Protein AF-A0A142YP32-F1 (afdb_monomer_lite)

Structure (mmCIF, N/CA/C/O backbone):
data_AF-A0A142YP32-F1
#
_entry.id   AF-A0A142YP32-F1
#
loop_
_atom_site.group_PDB
_atom_site.id
_atom_site.type_symbol
_atom_site.label_atom_id
_atom_site.label_alt_id
_atom_site.label_comp_id
_atom_site.label_asym_id
_atom_site.label_entity_id
_atom_site.label_seq_id
_atom_site.pdbx_PDB_ins_code
_atom_site.Cartn_x
_atom_site.Cartn_y
_atom_site.Cartn_z
_atom_site.occupancy
_atom_site.B_iso_or_equiv
_atom_site.auth_seq_id
_atom_site.auth_comp_id
_atom_site.auth_asym_id
_atom_site.auth_atom_id
_atom_site.pdbx_PDB_model_num
ATOM 1 N N . MET A 1 1 ? -6.726 -5.537 -19.099 1.00 88.38 1 MET A N 1
ATOM 2 C CA . MET A 1 1 ? -5.909 -6.740 -19.394 1.00 88.38 1 MET A CA 1
ATOM 3 C C . MET A 1 1 ? -5.138 -7.221 -18.173 1.00 88.38 1 MET A C 1
ATOM 5 O O . MET A 1 1 ? -5.359 -8.360 -17.796 1.00 88.38 1 MET A O 1
ATOM 9 N N . ALA A 1 2 ? -4.312 -6.384 -17.527 1.00 90.94 2 ALA A N 1
ATOM 10 C CA . ALA A 1 2 ? -3.514 -6.781 -16.354 1.00 90.94 2 ALA A CA 1
ATOM 11 C C . ALA A 1 2 ? -4.322 -7.517 -15.266 1.00 90.94 2 ALA A C 1
ATOM 13 O O . ALA A 1 2 ? -3.936 -8.609 -14.874 1.00 90.94 2 ALA A O 1
ATOM 14 N N . PHE A 1 3 ? -5.489 -6.989 -14.877 1.00 92.25 3 PHE A N 1
ATOM 15 C CA . PHE A 1 3 ? -6.406 -7.654 -13.940 1.00 92.25 3 PHE A CA 1
ATOM 16 C C . PHE A 1 3 ? -6.712 -9.112 -14.329 1.00 92.25 3 PHE A C 1
ATOM 18 O O . PHE A 1 3 ? -6.492 -10.022 -13.542 1.00 92.25 3 PHE A O 1
ATOM 25 N N . ALA A 1 4 ? -7.161 -9.344 -15.567 1.00 94.19 4 ALA A N 1
ATOM 26 C CA . ALA A 1 4 ? -7.530 -10.677 -16.042 1.00 94.19 4 ALA A CA 1
ATOM 27 C C . ALA A 1 4 ? -6.329 -11.634 -16.097 1.00 94.19 4 ALA A C 1
ATOM 29 O O . ALA A 1 4 ? -6.481 -12.811 -15.790 1.00 94.19 4 ALA A O 1
ATOM 30 N N . ILE A 1 5 ? -5.141 -11.128 -16.450 1.00 96.38 5 ILE A N 1
ATOM 31 C CA . ILE A 1 5 ? -3.901 -11.917 -16.424 1.00 96.38 5 ILE A CA 1
ATOM 32 C C . ILE A 1 5 ? -3.590 -12.346 -14.988 1.00 96.38 5 ILE A C 1
ATOM 34 O O . ILE A 1 5 ? -3.361 -13.524 -14.753 1.00 96.38 5 ILE A O 1
ATOM 38 N N . LEU A 1 6 ? -3.634 -11.419 -14.025 1.00 95.88 6 LEU A N 1
ATOM 39 C CA . LEU A 1 6 ? -3.367 -11.724 -12.618 1.00 95.88 6 LEU A CA 1
ATOM 40 C C . LEU A 1 6 ? -4.380 -12.726 -12.054 1.00 95.88 6 LEU A C 1
ATOM 42 O O . LEU A 1 6 ? -3.979 -13.694 -11.416 1.00 95.88 6 LEU A O 1
ATOM 46 N N . LYS A 1 7 ? -5.676 -12.559 -12.342 1.00 94.69 7 LYS A N 1
ATOM 47 C CA . LYS A 1 7 ? -6.696 -13.538 -11.934 1.00 94.69 7 LYS A CA 1
ATOM 48 C C . LYS A 1 7 ? -6.498 -14.901 -12.594 1.00 94.69 7 LYS A C 1
ATOM 50 O O . LYS A 1 7 ? -6.665 -15.908 -11.925 1.00 94.69 7 LYS A O 1
ATOM 55 N N . GLY A 1 8 ? -6.102 -14.942 -13.866 1.00 96.25 8 GLY A N 1
ATOM 56 C CA . GLY A 1 8 ? -5.771 -16.191 -14.560 1.00 96.25 8 GLY A CA 1
ATOM 57 C C . GLY A 1 8 ? -4.513 -16.891 -14.031 1.00 96.25 8 GLY A C 1
ATOM 58 O O . GLY A 1 8 ? -4.325 -18.070 -14.308 1.00 96.25 8 GLY A O 1
ATOM 59 N N . LEU A 1 9 ? -3.668 -16.181 -13.276 1.00 97.00 9 LEU A N 1
ATOM 60 C CA . LEU A 1 9 ? -2.504 -16.714 -12.561 1.00 97.00 9 LEU A CA 1
ATOM 61 C C . LEU A 1 9 ? -2.805 -17.001 -11.078 1.00 97.00 9 LEU A C 1
ATOM 63 O O . LEU A 1 9 ? -1.874 -17.125 -10.286 1.00 97.00 9 LEU A O 1
ATOM 67 N N . ASP A 1 10 ? -4.086 -17.065 -10.697 1.00 95.94 10 ASP A N 1
ATOM 68 C CA . ASP A 1 10 ? -4.553 -17.293 -9.323 1.00 95.94 10 ASP A CA 1
ATOM 69 C C . ASP A 1 10 ? -4.028 -16.269 -8.302 1.00 95.94 10 ASP A C 1
ATOM 71 O O . ASP A 1 10 ? -3.818 -16.578 -7.127 1.00 95.94 10 ASP A O 1
ATOM 75 N N . ALA A 1 11 ? -3.848 -15.012 -8.724 1.00 94.12 11 ALA A N 1
ATOM 76 C CA . ALA A 1 11 ? -3.499 -13.949 -7.791 1.00 94.12 11 ALA A CA 1
ATOM 77 C C . ALA A 1 11 ? -4.584 -13.816 -6.694 1.00 94.12 11 ALA A C 1
ATOM 79 O O . ALA A 1 11 ? -5.784 -13.699 -7.018 1.00 94.12 11 ALA A O 1
ATOM 80 N N . PRO A 1 12 ? -4.180 -13.832 -5.406 1.00 94.31 12 PRO A N 1
ATOM 81 C CA . PRO A 1 12 ? -5.109 -13.780 -4.288 1.00 94.31 12 PRO A CA 1
ATOM 82 C C . PRO A 1 12 ? -5.818 -12.426 -4.229 1.00 94.31 12 PRO A C 1
ATOM 84 O O . PRO A 1 12 ? -5.304 -11.410 -4.693 1.00 94.31 12 PRO A O 1
ATOM 87 N N . ALA A 1 13 ? -7.015 -12.422 -3.643 1.00 95.06 13 ALA A N 1
ATOM 88 C CA . ALA A 1 13 ? -7.765 -11.189 -3.423 1.00 95.06 13 ALA A CA 1
ATOM 89 C C . ALA A 1 13 ? -7.241 -10.375 -2.236 1.00 95.06 13 ALA A C 1
ATOM 91 O O . ALA A 1 13 ? -7.301 -9.145 -2.250 1.00 95.06 13 ALA A O 1
ATOM 92 N N . ASP A 1 14 ? -6.745 -11.076 -1.219 1.00 95.44 14 ASP A N 1
ATOM 93 C CA . ASP A 1 14 ? -6.250 -10.497 0.021 1.00 95.44 14 ASP A CA 1
ATOM 94 C C . ASP A 1 14 ? -4.777 -10.107 -0.108 1.00 95.44 14 ASP A C 1
ATOM 96 O O . ASP A 1 14 ? -3.926 -10.926 -0.452 1.00 95.44 14 ASP A O 1
ATOM 100 N N . VAL A 1 15 ? -4.496 -8.838 0.192 1.00 95.56 15 VAL A N 1
ATOM 101 C CA . VAL A 1 15 ? -3.140 -8.299 0.350 1.00 95.56 15 VAL A CA 1
ATOM 102 C C . VAL A 1 15 ? -2.651 -8.643 1.752 1.00 95.56 15 VAL A C 1
ATOM 104 O O . VAL A 1 15 ? -1.635 -9.313 1.923 1.00 95.56 15 VAL A O 1
ATOM 107 N N . SER A 1 16 ? -3.418 -8.221 2.758 1.00 96.69 16 SER A N 1
ATOM 108 C CA . SER A 1 16 ? -3.234 -8.614 4.151 1.00 96.69 16 SER A CA 1
ATOM 109 C C . SER A 1 16 ? -4.480 -8.289 4.978 1.00 96.69 16 SER A C 1
ATOM 111 O O . SER A 1 16 ? -5.281 -7.413 4.633 1.00 96.69 16 SER A O 1
ATOM 113 N N . SER A 1 17 ? -4.647 -8.977 6.103 1.00 97.56 17 SER A N 1
ATOM 114 C CA . SER A 1 17 ? -5.771 -8.790 7.019 1.00 97.56 17 SER A CA 1
ATOM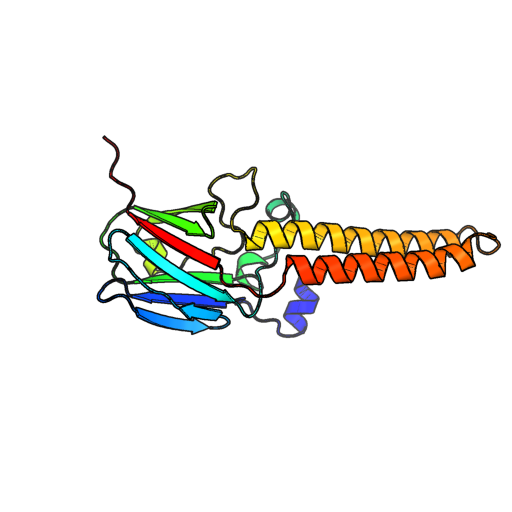 115 C C . SER A 1 17 ? -5.326 -8.870 8.473 1.00 97.56 17 SER A C 1
ATOM 117 O O . SER A 1 17 ? -4.682 -9.843 8.866 1.00 97.56 17 SER A O 1
ATOM 119 N N . ALA A 1 18 ? -5.744 -7.895 9.279 1.00 97.69 18 ALA A N 1
ATOM 120 C CA . ALA A 1 18 ? -5.553 -7.898 10.725 1.00 97.69 18 ALA A CA 1
ATOM 121 C C . ALA A 1 18 ? -6.909 -7.901 11.441 1.00 97.69 18 ALA A C 1
ATOM 123 O O . ALA A 1 18 ? -7.761 -7.055 11.162 1.00 97.69 18 ALA A O 1
ATOM 124 N N . THR A 1 19 ? -7.085 -8.828 12.380 1.00 98.00 19 THR A N 1
ATOM 125 C CA . THR A 1 19 ? -8.255 -8.923 13.257 1.00 98.00 19 THR A CA 1
ATOM 126 C C . THR A 1 19 ? -7.816 -8.734 14.699 1.00 98.00 19 THR A C 1
ATOM 128 O O . THR A 1 19 ? -7.024 -9.521 15.222 1.00 98.00 19 THR A O 1
ATOM 131 N N . LEU A 1 20 ? -8.357 -7.712 15.353 1.00 96.81 20 LEU A N 1
ATOM 132 C CA . LEU A 1 20 ? -8.065 -7.351 16.736 1.00 96.81 20 LEU A CA 1
ATOM 133 C C . LEU A 1 20 ? -9.309 -7.518 17.609 1.00 96.81 20 LEU A C 1
ATOM 135 O O . LEU A 1 20 ? -10.441 -7.378 17.142 1.00 96.81 20 LEU A O 1
ATOM 139 N N . ASP A 1 21 ? -9.086 -7.803 18.884 1.00 94.00 21 ASP A N 1
ATOM 140 C CA . ASP A 1 21 ? -10.113 -7.801 19.922 1.00 94.00 21 ASP A CA 1
ATOM 141 C C . ASP A 1 21 ? -9.867 -6.614 20.852 1.00 94.00 21 ASP A C 1
ATOM 143 O O . ASP A 1 21 ? -8.761 -6.488 21.378 1.00 94.00 21 ASP A O 1
ATOM 147 N N . ALA A 1 22 ? -10.860 -5.739 21.022 1.00 91.88 22 ALA A N 1
ATOM 148 C CA . ALA A 1 22 ? -10.772 -4.595 21.925 1.00 91.88 22 ALA A CA 1
ATOM 149 C C . ALA A 1 22 ? -11.061 -4.967 23.395 1.00 91.88 22 ALA A C 1
ATOM 151 O O . ALA A 1 22 ? -10.665 -4.221 24.292 1.00 91.88 22 ALA A O 1
ATOM 152 N N . ASP A 1 23 ? -11.720 -6.107 23.652 1.00 86.25 23 ASP A N 1
ATOM 153 C CA . ASP A 1 23 ? -11.992 -6.615 25.001 1.00 86.25 23 ASP A CA 1
ATOM 154 C C . ASP A 1 23 ? -10.829 -7.506 25.467 1.00 86.25 23 ASP A C 1
ATOM 156 O O . ASP A 1 23 ? -10.732 -8.702 25.167 1.00 86.25 23 ASP A O 1
ATOM 160 N N . GLY A 1 24 ? -9.875 -6.871 26.149 1.00 82.88 24 GLY A N 1
ATOM 161 C CA . GLY A 1 24 ? -8.560 -7.446 26.423 1.00 82.88 24 GLY A CA 1
ATOM 162 C C . GLY A 1 24 ? -7.671 -7.404 25.174 1.00 82.88 24 GLY A C 1
ATOM 163 O O . GLY A 1 24 ? -7.497 -8.451 24.542 1.00 82.88 24 GLY A O 1
ATOM 164 N N . PRO A 1 25 ? -7.106 -6.222 24.837 1.00 84.81 25 PRO A N 1
ATOM 165 C CA . PRO A 1 25 ? -6.408 -5.948 23.583 1.00 84.81 25 PRO A CA 1
ATOM 166 C C . PRO A 1 25 ? -5.458 -7.063 23.154 1.00 84.81 25 PRO A C 1
ATOM 168 O O . PRO A 1 25 ? -4.396 -7.269 23.743 1.00 84.81 25 PRO A O 1
ATOM 171 N N . ARG A 1 26 ? -5.842 -7.791 22.102 1.00 91.00 26 ARG A N 1
ATOM 172 C CA . ARG A 1 26 ? -5.008 -8.828 21.478 1.00 91.00 26 ARG A CA 1
ATOM 173 C C . ARG A 1 26 ? -5.233 -8.901 19.973 1.00 91.00 26 ARG A C 1
ATOM 175 O O . ARG A 1 26 ? -6.336 -8.657 19.482 1.00 91.00 26 ARG A O 1
ATOM 182 N N . ALA A 1 27 ? -4.199 -9.314 19.247 1.00 92.38 27 ALA A N 1
ATOM 183 C CA . ALA A 1 27 ? -4.354 -9.756 17.868 1.00 92.38 27 ALA A CA 1
ATOM 184 C C . ALA A 1 27 ? -4.989 -11.156 17.859 1.00 92.38 27 ALA A C 1
ATOM 186 O O . ALA A 1 27 ? -4.453 -12.089 18.45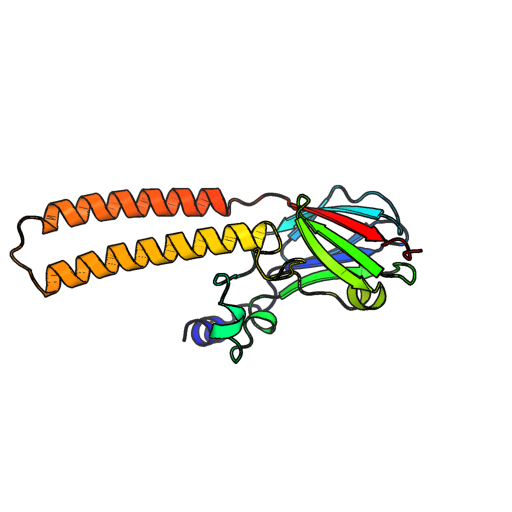4 1.00 92.38 27 ALA A O 1
ATOM 187 N N . VAL A 1 28 ? -6.148 -11.286 17.216 1.00 93.12 28 VAL A N 1
ATOM 188 C CA . VAL A 1 28 ? -6.869 -12.558 17.054 1.00 93.12 28 VAL A CA 1
ATOM 189 C C . VAL A 1 28 ? -6.348 -13.308 15.836 1.00 93.12 28 VAL A C 1
ATOM 191 O O . VAL A 1 28 ? -6.159 -14.518 15.886 1.00 93.12 28 VAL A O 1
ATOM 194 N N . GLU A 1 29 ? -6.119 -12.584 14.743 1.00 96.00 29 GLU A N 1
ATOM 195 C CA . GLU A 1 29 ? -5.669 -13.146 13.476 1.00 96.00 29 GLU A CA 1
ATOM 196 C C . GLU A 1 29 ? -4.878 -12.097 12.695 1.00 96.00 29 GLU A C 1
ATOM 198 O O . GLU A 1 29 ? -5.234 -10.917 12.681 1.00 96.00 29 GLU A O 1
ATOM 203 N N . ALA A 1 30 ? -3.804 -12.531 12.042 1.00 96.38 30 ALA A N 1
ATOM 204 C CA . ALA A 1 30 ? -3.010 -11.707 11.147 1.00 96.38 30 ALA A CA 1
ATOM 205 C C . ALA A 1 30 ? -2.564 -12.567 9.955 1.00 96.38 30 ALA A C 1
ATOM 207 O O . ALA A 1 30 ? -1.860 -13.561 10.132 1.00 96.38 30 ALA A O 1
ATOM 208 N N . VAL A 1 31 ? -3.000 -12.203 8.749 1.00 97.31 31 VAL A N 1
ATOM 209 C CA . VAL A 1 31 ? -2.678 -12.903 7.494 1.00 97.31 31 VAL A CA 1
ATOM 210 C C . VAL A 1 31 ? -2.008 -11.911 6.558 1.00 97.31 31 VAL A C 1
ATOM 212 O O . VAL A 1 31 ? -2.511 -10.810 6.363 1.00 97.31 31 VAL A O 1
ATOM 215 N N . GLY A 1 32 ? -0.850 -12.269 6.000 1.00 95.94 32 GLY A N 1
ATOM 216 C CA . GLY A 1 32 ? -0.065 -11.350 5.164 1.00 95.94 32 GLY A CA 1
ATOM 217 C C . GLY A 1 32 ? 0.528 -10.159 5.930 1.00 95.94 32 GLY A C 1
ATOM 218 O O . GLY A 1 32 ? 1.057 -9.239 5.313 1.00 95.94 32 GLY A O 1
ATOM 219 N N . CYS A 1 33 ? 0.452 -10.161 7.263 1.00 97.25 33 CYS A N 1
ATOM 220 C CA . CYS A 1 33 ? 1.008 -9.129 8.130 1.00 97.25 33 CYS A CA 1
ATOM 221 C C . CYS A 1 33 ? 1.332 -9.675 9.525 1.00 97.25 33 CYS A C 1
ATOM 223 O O . CYS A 1 33 ? 0.837 -10.730 9.922 1.00 97.25 33 CYS A O 1
ATOM 225 N N . SER A 1 34 ? 2.112 -8.922 10.295 1.00 97.44 34 SER A N 1
ATOM 226 C CA . SER A 1 34 ? 2.321 -9.120 11.730 1.00 97.44 34 SER A CA 1
ATOM 227 C C . SER A 1 34 ? 1.892 -7.876 12.497 1.00 97.44 34 SER A C 1
ATOM 229 O O . SER A 1 34 ? 2.253 -6.763 12.111 1.00 97.44 34 SER A O 1
ATOM 231 N N . VAL A 1 35 ? 1.158 -8.072 13.593 1.00 97.50 35 VAL A N 1
ATOM 232 C CA . VAL A 1 35 ? 0.746 -6.999 14.506 1.00 97.50 35 VAL A CA 1
ATOM 233 C C . VAL A 1 35 ? 1.580 -7.069 15.782 1.00 97.50 35 VAL A C 1
ATOM 235 O O . VAL A 1 35 ? 1.733 -8.140 16.369 1.00 97.50 35 VAL A O 1
ATOM 238 N N . SER A 1 36 ? 2.100 -5.929 16.222 1.00 96.56 36 SER A N 1
ATOM 239 C CA . SER A 1 36 ? 2.897 -5.782 17.442 1.00 96.56 36 SER A CA 1
ATOM 240 C C . SER 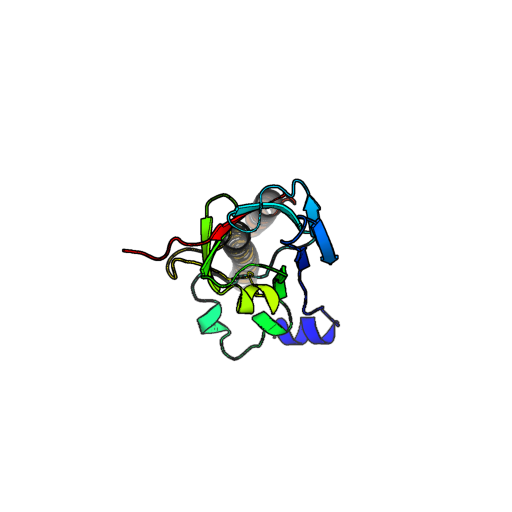A 1 36 ? 2.539 -4.497 18.182 1.00 96.56 36 SER A C 1
ATOM 242 O O . SER A 1 36 ? 1.803 -3.665 17.664 1.00 96.56 36 SER A O 1
ATOM 244 N N . GLY A 1 37 ? 3.044 -4.333 19.406 1.00 93.94 37 GLY A N 1
ATOM 245 C CA . GLY A 1 37 ? 2.880 -3.078 20.150 1.00 93.94 37 GLY A CA 1
ATOM 246 C C . GLY A 1 37 ? 1.428 -2.725 20.479 1.00 93.94 37 GLY A C 1
ATOM 247 O O . GLY A 1 37 ? 1.141 -1.557 20.705 1.00 93.94 37 GLY A O 1
ATOM 248 N N . LEU A 1 38 ? 0.518 -3.709 20.488 1.00 94.62 38 LEU A N 1
ATOM 249 C CA . LEU A 1 38 ? -0.891 -3.459 20.768 1.00 94.62 38 LEU A CA 1
ATOM 250 C C . LEU A 1 38 ? -1.060 -2.942 22.200 1.00 94.62 38 LEU A C 1
ATOM 252 O O . LEU A 1 38 ? -0.711 -3.629 23.164 1.00 94.62 38 LEU A O 1
ATOM 256 N N . ALA A 1 39 ? -1.598 -1.737 22.318 1.00 92.81 39 ALA A N 1
ATOM 257 C CA . ALA A 1 39 ? -1.775 -1.020 23.567 1.00 92.81 39 ALA A CA 1
ATOM 258 C C . ALA A 1 39 ? -3.089 -0.227 23.567 1.00 92.81 39 ALA A C 1
ATOM 260 O O . ALA A 1 39 ? -3.719 -0.018 22.528 1.00 92.81 39 ALA A O 1
ATOM 261 N N . GLY A 1 40 ? -3.484 0.233 24.754 1.00 90.38 40 GLY A N 1
ATOM 262 C CA . GLY A 1 40 ? -4.677 1.052 24.950 1.00 90.38 40 GLY A CA 1
ATOM 263 C C . GLY A 1 40 ? -5.910 0.246 25.347 1.00 90.38 40 GLY A C 1
ATOM 264 O O . GLY A 1 40 ? -5.803 -0.781 26.017 1.00 90.38 40 GLY A O 1
ATOM 265 N N . ASP A 1 41 ? -7.083 0.750 24.977 1.00 88.62 41 ASP A N 1
ATOM 266 C CA . ASP A 1 41 ? -8.383 0.195 25.346 1.00 88.62 41 ASP A CA 1
ATOM 267 C C . ASP A 1 41 ? -9.455 0.507 24.287 1.00 88.62 41 ASP A C 1
ATOM 269 O O . ASP A 1 41 ? -9.185 1.082 23.237 1.00 88.62 41 ASP A O 1
ATOM 273 N N . ALA A 1 42 ? -10.705 0.153 24.575 1.00 85.81 42 ALA A N 1
ATOM 274 C CA . ALA A 1 42 ? -11.852 0.356 23.696 1.00 85.81 42 ALA A CA 1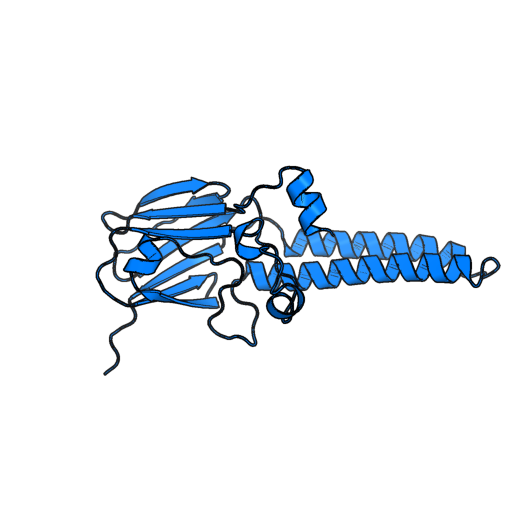
ATOM 275 C C . ALA A 1 42 ? -12.163 1.823 23.307 1.00 85.81 42 ALA A C 1
ATOM 277 O O . ALA A 1 42 ? -13.002 2.055 22.429 1.00 85.81 42 ALA A O 1
ATOM 278 N N . SER A 1 43 ? -11.548 2.811 23.961 1.00 90.62 43 SER A N 1
ATOM 279 C CA . SER A 1 43 ? -11.630 4.228 23.596 1.00 90.62 43 SER A CA 1
ATOM 280 C C . SER A 1 43 ? -10.507 4.653 22.654 1.00 90.62 43 SER A C 1
ATOM 282 O O . SER A 1 43 ? -10.733 5.503 21.794 1.00 90.62 43 SER A O 1
ATOM 284 N N . ARG A 1 44 ? -9.321 4.054 22.789 1.00 94.81 44 ARG A N 1
ATOM 285 C CA . ARG A 1 44 ? -8.141 4.351 21.979 1.00 94.81 44 ARG A CA 1
ATOM 286 C C . ARG A 1 44 ? -7.229 3.130 21.932 1.00 94.81 44 ARG A C 1
ATOM 288 O O . ARG A 1 44 ? -6.587 2.806 22.928 1.00 94.81 44 ARG A O 1
ATOM 295 N N . LEU A 1 45 ? -7.170 2.477 20.777 1.00 95.62 45 LEU A N 1
ATOM 296 C CA . LEU A 1 45 ? -6.273 1.359 20.493 1.00 95.62 45 LEU A CA 1
ATOM 297 C C . LEU A 1 45 ? -5.117 1.838 19.627 1.00 95.62 45 LEU A C 1
ATOM 299 O O . LEU A 1 45 ? -5.326 2.537 18.636 1.00 95.62 45 LEU A O 1
ATOM 303 N N . GLU A 1 46 ? -3.914 1.403 19.964 1.00 97.25 46 GLU A N 1
ATOM 304 C CA . GLU A 1 46 ? -2.717 1.635 19.164 1.00 97.25 46 GLU A CA 1
ATOM 305 C C . GLU A 1 46 ? -2.026 0.317 18.871 1.00 97.25 46 GLU A C 1
ATOM 307 O O . GLU A 1 46 ? -1.988 -0.558 19.732 1.00 97.25 46 GLU A O 1
ATOM 312 N N . PHE A 1 47 ? -1.479 0.167 17.671 1.00 97.88 47 PHE A N 1
ATOM 313 C CA . PHE A 1 47 ? -0.680 -0.998 17.310 1.00 97.88 47 PHE A CA 1
ATOM 314 C C . PHE A 1 47 ? 0.193 -0.704 16.101 1.00 97.88 47 PHE A C 1
ATOM 316 O O . PHE A 1 47 ? -0.142 0.120 15.256 1.00 97.88 47 PHE A O 1
ATOM 323 N N . ASP A 1 48 ? 1.273 -1.457 15.972 1.00 98.19 48 ASP A N 1
ATOM 324 C CA . ASP A 1 48 ? 2.105 -1.449 14.782 1.00 98.19 48 ASP A CA 1
ATOM 325 C C . ASP A 1 48 ? 1.744 -2.643 13.901 1.00 98.19 48 ASP A C 1
ATOM 327 O O . ASP A 1 48 ? 1.609 -3.773 14.381 1.00 98.19 48 ASP A O 1
ATOM 331 N N . ARG A 1 49 ? 1.602 -2.406 12.598 1.00 97.62 49 ARG A N 1
ATOM 332 C CA . ARG A 1 49 ? 1.343 -3.445 11.599 1.00 97.62 49 ARG A CA 1
ATOM 333 C C . ARG A 1 49 ? 2.448 -3.430 10.555 1.00 97.62 49 ARG A C 1
ATOM 335 O O . ARG A 1 49 ? 2.663 -2.416 9.901 1.00 97.62 49 ARG A O 1
ATOM 342 N N . LEU A 1 50 ? 3.140 -4.555 10.412 1.00 97.62 50 LEU A N 1
ATOM 343 C CA . LEU A 1 50 ? 4.112 -4.794 9.347 1.00 97.62 50 LEU A CA 1
ATOM 344 C C . LEU A 1 50 ? 3.502 -5.755 8.329 1.00 97.62 50 LEU A C 1
ATOM 346 O O . LEU A 1 50 ? 3.161 -6.885 8.673 1.00 97.62 50 LEU A O 1
ATOM 350 N N . ASP A 1 51 ? 3.391 -5.318 7.081 1.00 96.69 51 ASP A N 1
ATOM 351 C CA . ASP A 1 51 ? 2.771 -6.086 6.004 1.00 96.69 51 ASP A CA 1
ATOM 352 C C . ASP A 1 51 ? 3.810 -6.736 5.088 1.00 96.69 51 ASP A C 1
ATOM 354 O O . ASP A 1 51 ? 4.852 -6.156 4.782 1.00 96.69 51 ASP A O 1
ATOM 358 N N . ALA A 1 52 ? 3.512 -7.952 4.625 1.00 94.94 52 ALA A N 1
ATOM 359 C CA . ALA A 1 52 ? 4.340 -8.673 3.658 1.00 94.94 52 ALA A CA 1
ATOM 360 C C . ALA A 1 52 ? 4.168 -8.140 2.223 1.00 94.94 52 ALA A C 1
ATOM 362 O O . ALA A 1 52 ? 5.035 -8.350 1.376 1.00 94.94 52 ALA A O 1
ATOM 363 N N . GLY A 1 53 ? 3.056 -7.453 1.955 1.00 92.12 53 GLY A N 1
ATOM 364 C CA . GLY A 1 53 ? 2.757 -6.793 0.691 1.00 92.12 53 GLY A CA 1
ATOM 365 C C . GLY A 1 53 ? 1.924 -5.537 0.925 1.00 92.12 53 GLY A C 1
ATOM 366 O O . GLY A 1 53 ? 1.179 -5.451 1.898 1.00 92.12 53 GLY A O 1
ATOM 367 N N . LEU A 1 54 ? 2.064 -4.556 0.035 1.00 93.31 54 LEU A N 1
ATOM 368 C CA . LEU A 1 54 ? 1.307 -3.307 0.091 1.00 93.31 54 LEU A CA 1
ATOM 369 C C . LEU A 1 54 ? 0.144 -3.332 -0.907 1.00 93.31 54 LEU A C 1
ATOM 371 O O . LEU A 1 54 ? 0.266 -3.950 -1.969 1.00 93.31 54 LEU A O 1
ATOM 375 N N . PRO A 1 55 ? -0.970 -2.649 -0.599 1.00 93.19 55 PRO A N 1
ATOM 376 C CA . PRO A 1 55 ? -2.093 -2.545 -1.517 1.00 93.19 55 PRO A CA 1
ATOM 377 C C . PRO A 1 55 ? -1.727 -1.792 -2.800 1.00 93.19 55 PRO A C 1
ATOM 379 O O . PRO A 1 55 ? -0.942 -0.841 -2.809 1.00 93.19 55 PRO A O 1
ATOM 382 N N . LEU A 1 56 ? -2.360 -2.206 -3.893 1.00 89.94 56 LEU A N 1
ATOM 383 C CA . LEU A 1 56 ? -2.239 -1.607 -5.213 1.00 89.94 56 LEU A CA 1
ATOM 384 C C . LEU A 1 56 ? -3.069 -0.322 -5.292 1.00 89.94 56 LEU A C 1
ATOM 386 O O . LEU A 1 56 ? -4.295 -0.367 -5.260 1.00 89.94 56 LEU A O 1
ATOM 390 N N . ASN A 1 57 ? -2.419 0.822 -5.489 1.00 87.75 57 ASN A N 1
ATOM 391 C CA . ASN A 1 57 ? -3.101 2.079 -5.790 1.00 87.75 57 ASN A CA 1
ATOM 392 C C . ASN A 1 57 ? -2.560 2.677 -7.088 1.00 87.75 57 ASN A C 1
ATOM 394 O O . ASN A 1 57 ? -1.356 2.672 -7.332 1.00 87.75 57 ASN A O 1
ATOM 398 N N . LEU A 1 58 ? -3.467 3.168 -7.934 1.00 82.31 58 LEU A N 1
ATOM 399 C CA . LEU A 1 58 ? -3.187 3.551 -9.325 1.00 82.31 58 LEU A CA 1
ATOM 400 C C . LEU A 1 58 ? -3.332 5.067 -9.544 1.00 82.31 58 LEU A C 1
ATOM 402 O O . LEU A 1 58 ? -3.849 5.508 -10.569 1.00 82.31 58 LEU A O 1
ATOM 406 N N . GLY A 1 59 ? -2.904 5.858 -8.558 1.00 80.12 59 GLY A N 1
ATOM 407 C CA . GLY A 1 59 ? -2.993 7.318 -8.582 1.00 80.12 59 GLY A CA 1
ATOM 408 C C . GLY A 1 59 ? -4.395 7.866 -8.292 1.00 80.12 59 GLY A C 1
ATOM 409 O O . GLY A 1 59 ? -5.366 7.120 -8.148 1.00 80.12 59 GLY A O 1
ATOM 410 N N . LEU A 1 60 ? -4.494 9.199 -8.259 1.00 79.25 60 LEU A N 1
ATOM 411 C CA . LEU A 1 60 ? -5.694 9.952 -7.864 1.00 79.25 60 LEU A CA 1
ATOM 412 C C . LEU A 1 60 ? -6.967 9.530 -8.612 1.00 79.25 60 LEU A C 1
ATOM 414 O O . LEU A 1 60 ? -8.038 9.411 -8.025 1.00 79.25 60 LEU A O 1
ATOM 418 N N . PHE A 1 61 ? -6.859 9.281 -9.918 1.00 80.56 61 PHE A N 1
ATOM 419 C CA . PHE A 1 61 ? -8.007 8.929 -10.756 1.00 80.56 61 PHE A CA 1
ATOM 420 C C .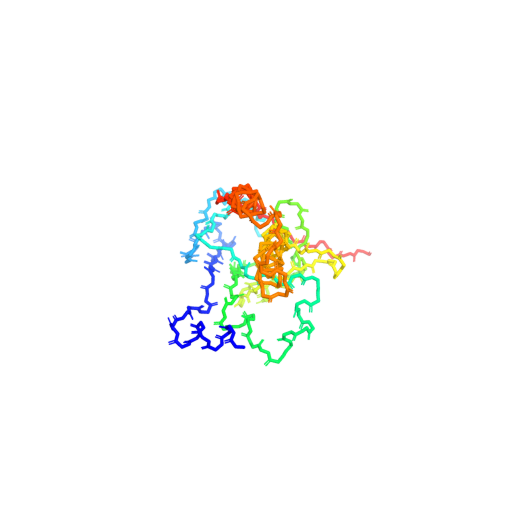 PHE A 1 61 ? -8.173 7.424 -10.981 1.00 80.56 61 PHE A C 1
ATOM 422 O O . PHE A 1 61 ? -9.055 7.028 -11.746 1.00 80.56 61 PHE A O 1
ATOM 429 N N . GLY A 1 62 ? -7.382 6.578 -10.312 1.00 77.81 62 GLY A N 1
ATOM 430 C CA . GLY A 1 62 ? -7.447 5.125 -10.475 1.00 77.81 62 GLY A CA 1
ATOM 431 C C . GLY A 1 62 ? -8.859 4.579 -10.235 1.00 77.81 62 GLY A C 1
ATOM 432 O O . GLY A 1 62 ? -9.401 3.859 -11.072 1.00 77.81 62 GLY A O 1
ATOM 433 N N . ALA A 1 63 ? -9.523 5.007 -9.161 1.00 77.62 63 ALA A N 1
ATOM 434 C CA . ALA A 1 63 ? -10.891 4.579 -8.860 1.00 77.62 63 ALA A CA 1
ATOM 435 C C . ALA A 1 63 ? -11.901 4.915 -9.979 1.00 77.62 63 ALA A C 1
ATOM 437 O O . ALA A 1 63 ? -12.831 4.147 -10.227 1.00 77.62 63 ALA A O 1
ATOM 438 N N . LEU A 1 64 ? -11.713 6.032 -10.694 1.00 82.25 64 LEU A N 1
ATOM 439 C CA . LEU A 1 64 ? -12.569 6.415 -11.821 1.00 82.25 64 LEU A CA 1
ATOM 440 C C . LEU A 1 64 ? -12.225 5.628 -13.089 1.00 82.25 64 LEU A C 1
ATOM 442 O O . LEU A 1 64 ? -13.123 5.131 -13.767 1.00 82.25 64 LEU A O 1
ATOM 446 N N . GLN A 1 65 ? -10.933 5.487 -13.391 1.00 81.06 65 GLN A N 1
ATOM 447 C CA . GLN A 1 65 ? -10.442 4.781 -14.578 1.00 81.06 65 GLN A CA 1
ATOM 448 C C . GLN A 1 65 ? -10.781 3.286 -14.549 1.00 81.06 65 GLN A C 1
ATOM 450 O O . GLN A 1 65 ? -11.066 2.693 -15.589 1.00 81.06 65 GLN A O 1
ATOM 455 N N . TYR A 1 66 ? -10.792 2.687 -13.357 1.00 81.69 66 TYR A N 1
ATOM 456 C CA . TYR A 1 66 ? -10.988 1.253 -13.154 1.00 81.69 66 TYR A CA 1
ATOM 457 C C . TYR A 1 66 ? -12.321 0.918 -12.472 1.00 81.69 66 TYR A C 1
ATOM 459 O O . TYR A 1 66 ? -12.486 -0.192 -11.982 1.00 81.69 66 TYR A O 1
ATOM 467 N N . ARG A 1 67 ? -13.307 1.829 -12.483 1.00 85.12 67 ARG A N 1
ATOM 468 C CA . ARG A 1 67 ? -14.599 1.681 -11.775 1.00 85.12 67 ARG A CA 1
ATOM 469 C C . ARG A 1 67 ? -15.347 0.368 -12.049 1.00 85.12 67 ARG A C 1
ATOM 471 O O . ARG A 1 67 ? -16.089 -0.101 -11.195 1.00 85.12 67 ARG A O 1
ATOM 478 N N . PHE A 1 68 ? -15.205 -0.192 -13.249 1.00 89.38 68 PHE A N 1
ATOM 479 C CA . PHE A 1 68 ? -15.885 -1.429 -13.660 1.00 89.38 68 PHE A CA 1
ATOM 480 C C . PHE A 1 68 ? -15.021 -2.684 -13.505 1.00 89.38 68 PHE A C 1
ATOM 482 O O . PHE A 1 68 ? -15.425 -3.763 -13.930 1.00 89.38 68 PHE A O 1
ATOM 489 N N . ILE A 1 69 ? -13.822 -2.546 -12.944 1.00 90.56 69 ILE A N 1
ATOM 490 C CA . ILE A 1 69 ? -12.907 -3.650 -12.691 1.00 90.56 69 ILE A CA 1
ATOM 491 C C . ILE A 1 69 ? -12.864 -3.838 -11.172 1.00 90.56 69 ILE A C 1
ATOM 493 O O . ILE A 1 69 ? -12.515 -2.890 -10.467 1.00 90.56 69 ILE A O 1
ATOM 497 N N . PRO A 1 70 ? -13.191 -5.031 -10.648 1.00 91.81 70 PRO A N 1
ATOM 498 C CA . PRO A 1 70 ? -13.308 -5.272 -9.211 1.00 91.81 70 PRO A CA 1
ATOM 499 C C . PRO A 1 70 ? -11.932 -5.428 -8.539 1.00 91.81 70 PRO A C 1
ATOM 501 O O . PRO A 1 70 ? -11.697 -6.354 -7.772 1.00 91.81 70 PRO A O 1
ATOM 504 N N . VAL A 1 71 ? -10.990 -4.519 -8.819 1.00 91.50 71 VAL A N 1
ATOM 505 C CA . VAL A 1 71 ? -9.659 -4.501 -8.190 1.00 91.50 71 VAL A CA 1
ATOM 506 C C . VAL A 1 71 ? -9.759 -4.443 -6.659 1.00 91.50 71 VAL A C 1
ATOM 508 O O . VAL A 1 71 ? -9.082 -5.254 -6.027 1.00 91.50 71 VAL A O 1
ATOM 511 N N . PRO A 1 72 ? -10.593 -3.568 -6.047 1.00 90.25 72 PRO A N 1
ATOM 512 C CA . PRO A 1 72 ? -10.690 -3.478 -4.588 1.00 90.25 72 PRO A CA 1
ATOM 513 C C . PRO A 1 72 ? -11.077 -4.797 -3.912 1.00 90.25 72 PRO A C 1
ATOM 515 O O . PRO A 1 72 ? -10.557 -5.107 -2.843 1.00 90.25 72 PRO A O 1
ATOM 518 N N . ASP A 1 73 ? -11.949 -5.580 -4.548 1.00 91.38 73 ASP A N 1
ATOM 519 C CA . ASP A 1 73 ? -12.520 -6.793 -3.960 1.00 91.38 73 ASP A CA 1
ATOM 520 C C . ASP A 1 73 ? -11.757 -8.063 -4.354 1.00 91.38 73 ASP A C 1
ATOM 522 O O . ASP A 1 73 ? -11.697 -9.011 -3.576 1.00 91.38 73 ASP A O 1
ATOM 526 N N . GLU A 1 74 ? -11.158 -8.109 -5.547 1.00 94.12 74 GLU A N 1
ATOM 527 C CA . GLU A 1 74 ? -10.579 -9.345 -6.091 1.00 94.12 74 GLU A CA 1
ATOM 528 C C . GLU A 1 74 ? -9.052 -9.386 -6.142 1.00 94.12 74 GLU A C 1
ATOM 530 O O . GLU A 1 74 ? -8.510 -10.454 -6.447 1.00 94.12 74 GLU A O 1
ATOM 535 N N . LEU A 1 75 ? -8.370 -8.264 -5.880 1.00 94.06 75 LEU A N 1
ATOM 536 C CA . LEU A 1 75 ? -6.901 -8.158 -5.901 1.00 94.06 75 LEU A CA 1
ATOM 537 C C . LEU A 1 75 ? -6.312 -7.198 -4.854 1.00 94.06 75 LEU A C 1
ATOM 539 O O . LEU A 1 75 ? -5.094 -7.041 -4.806 1.00 94.06 75 LEU A O 1
ATOM 543 N N . ASN A 1 76 ? -7.137 -6.493 -4.076 1.00 94.81 76 ASN A N 1
ATOM 544 C CA . ASN A 1 76 ? -6.665 -5.374 -3.263 1.00 94.81 76 ASN A CA 1
ATOM 545 C C . ASN A 1 76 ? -7.392 -5.246 -1.917 1.00 94.81 76 ASN A C 1
ATOM 547 O O . ASN A 1 76 ? -7.720 -4.144 -1.468 1.00 94.81 76 ASN A O 1
ATOM 551 N N . ARG A 1 77 ? -7.677 -6.380 -1.270 1.00 96.50 77 ARG A N 1
ATOM 552 C CA . ARG A 1 77 ? -8.279 -6.402 0.068 1.00 96.50 77 ARG A CA 1
ATOM 553 C C . ARG A 1 77 ? -7.194 -6.218 1.126 1.00 96.50 77 ARG A C 1
ATOM 555 O O . ARG A 1 77 ? -6.413 -7.126 1.402 1.00 96.50 77 ARG A O 1
ATOM 562 N N . TYR A 1 78 ? -7.150 -5.024 1.712 1.00 97.25 78 TYR A N 1
ATOM 563 C CA . TYR A 1 78 ? -6.250 -4.653 2.801 1.00 97.25 78 TYR A CA 1
ATOM 564 C C . TYR A 1 78 ? -7.079 -4.410 4.063 1.00 97.25 78 TYR A C 1
ATOM 566 O O . TYR A 1 78 ? -7.522 -3.298 4.350 1.00 97.25 78 TYR A O 1
ATOM 574 N N . MET A 1 79 ? -7.389 -5.494 4.768 1.00 97.88 79 MET A N 1
ATOM 575 C CA . MET A 1 79 ? -8.490 -5.523 5.727 1.00 97.88 79 MET A CA 1
ATOM 576 C C . MET A 1 79 ? -8.042 -5.163 7.146 1.00 97.88 79 MET A C 1
ATOM 578 O O . MET A 1 79 ? -6.977 -5.588 7.611 1.00 97.88 79 MET A O 1
ATOM 582 N N . LEU A 1 80 ? -8.897 -4.431 7.858 1.00 98.19 80 LEU A N 1
ATOM 583 C CA . LEU A 1 80 ? -8.828 -4.234 9.304 1.00 98.19 80 LEU A CA 1
ATOM 584 C C . LEU A 1 80 ? -10.170 -4.610 9.928 1.00 98.19 80 LEU A C 1
ATOM 586 O O . LEU A 1 80 ? -11.204 -4.063 9.548 1.00 98.19 80 LEU A O 1
ATOM 590 N N . THR A 1 81 ? -10.129 -5.505 10.909 1.00 98.38 81 THR A N 1
ATOM 591 C CA . THR A 1 81 ? -11.285 -5.905 11.711 1.00 98.38 81 THR A CA 1
ATOM 592 C C . THR A 1 81 ? -10.995 -5.642 13.180 1.00 98.38 81 THR A C 1
ATOM 594 O O . THR A 1 81 ? -9.962 -6.076 13.688 1.00 98.38 81 THR A O 1
ATOM 597 N N . ILE A 1 82 ? -11.902 -4.967 13.884 1.00 97.06 82 ILE A N 1
ATOM 598 C CA . ILE A 1 82 ? -11.795 -4.745 15.331 1.00 97.06 82 ILE A CA 1
ATOM 599 C C . ILE A 1 82 ? -13.102 -5.164 15.987 1.00 97.06 82 ILE A C 1
ATOM 601 O O . ILE A 1 82 ? -14.152 -4.561 15.767 1.00 97.06 82 ILE A O 1
ATOM 605 N N . ARG A 1 83 ? -13.031 -6.230 16.779 1.00 95.75 83 ARG A N 1
ATOM 606 C CA . ARG A 1 83 ? -14.170 -6.807 17.492 1.00 95.75 83 ARG A CA 1
ATOM 607 C C . ARG A 1 83 ? -14.323 -6.166 18.864 1.00 95.75 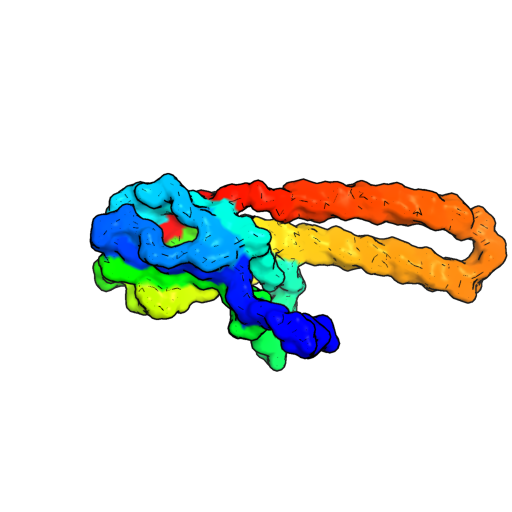83 ARG A C 1
ATOM 609 O O . ARG A 1 83 ? -13.357 -5.664 19.433 1.00 95.75 83 ARG A O 1
ATOM 616 N N . ASN A 1 84 ? -15.541 -6.239 19.394 1.00 94.62 84 ASN A N 1
ATOM 617 C CA . ASN A 1 84 ? -15.876 -5.833 20.761 1.00 94.62 84 ASN A CA 1
ATOM 618 C C . ASN A 1 84 ? -15.600 -4.351 21.076 1.00 94.62 84 ASN A C 1
ATOM 620 O O . ASN A 1 84 ? -15.428 -3.984 22.236 1.00 94.62 84 ASN A O 1
ATOM 624 N N . LEU A 1 85 ? -15.597 -3.482 20.058 1.00 95.12 85 LEU A N 1
ATOM 625 C CA . LEU A 1 85 ? -15.671 -2.041 20.284 1.00 95.12 85 LEU A CA 1
ATOM 626 C C . LEU A 1 85 ? -17.081 -1.666 20.775 1.00 95.12 85 LEU A C 1
ATOM 628 O O . LEU A 1 85 ? -18.064 -2.118 20.182 1.00 95.12 85 LEU A O 1
ATOM 632 N N . PRO A 1 86 ? -17.200 -0.831 21.820 1.00 94.94 86 PRO A N 1
ATOM 633 C CA . PRO A 1 86 ? -18.457 -0.216 22.217 1.00 94.94 86 PRO A CA 1
ATOM 634 C C . PRO A 1 86 ? -19.108 0.551 21.069 1.00 94.94 86 PRO A C 1
ATOM 636 O O . PRO A 1 86 ? -18.431 1.084 20.191 1.00 94.94 86 PRO A O 1
ATOM 639 N N . ASP A 1 87 ? -20.431 0.686 21.120 1.00 95.12 87 ASP A N 1
ATOM 640 C CA . ASP A 1 87 ? -21.161 1.469 20.128 1.00 95.12 87 ASP A CA 1
ATOM 641 C C . ASP A 1 87 ? -20.638 2.913 20.052 1.00 95.12 87 ASP A C 1
ATOM 643 O O . ASP A 1 87 ? -20.518 3.632 21.052 1.00 95.12 87 ASP A O 1
ATOM 647 N N . GLY A 1 88 ? -20.333 3.351 18.836 1.00 94.94 88 GLY A N 1
ATOM 648 C CA . GLY A 1 88 ? -19.785 4.669 18.558 1.00 94.94 88 GLY A CA 1
ATOM 649 C C . GLY A 1 88 ? -19.083 4.715 17.211 1.00 94.94 88 GLY A C 1
ATOM 650 O O . GLY A 1 88 ? -18.934 3.692 16.537 1.00 94.94 88 GLY A O 1
ATOM 651 N N . ASP A 1 89 ? -18.652 5.915 16.847 1.00 96.88 89 ASP A N 1
ATOM 652 C CA . ASP A 1 89 ? -17.828 6.167 15.674 1.00 96.88 89 ASP A CA 1
ATOM 653 C C . ASP A 1 89 ? -16.357 6.220 16.075 1.00 96.88 89 ASP A C 1
ATOM 655 O O . ASP A 1 89 ? -16.005 6.779 17.114 1.00 96.88 89 ASP A O 1
ATOM 659 N N . TYR A 1 90 ? -15.503 5.647 15.238 1.00 97.56 90 TYR A N 1
ATOM 660 C CA . TYR A 1 90 ? -14.075 5.518 15.480 1.00 97.56 90 TYR A CA 1
ATOM 661 C C . TYR A 1 90 ? -13.294 6.092 14.310 1.00 97.56 90 TYR A C 1
ATOM 663 O O . TYR A 1 90 ? -13.515 5.704 13.159 1.00 97.56 90 TYR A O 1
ATOM 671 N N . ALA A 1 91 ? -12.391 7.021 14.604 1.00 97.31 91 ALA A N 1
ATOM 672 C CA . ALA A 1 91 ? -11.419 7.520 13.651 1.00 97.31 91 ALA A CA 1
ATOM 673 C C . ALA A 1 91 ? -10.239 6.546 13.582 1.00 97.31 91 ALA A C 1
ATOM 675 O O . ALA A 1 91 ? -9.748 6.087 14.613 1.00 97.31 91 ALA A O 1
ATOM 676 N N . VAL A 1 92 ? -9.803 6.214 12.366 1.00 97.75 92 VAL A N 1
ATOM 677 C CA . VAL A 1 92 ? -8.615 5.381 12.143 1.00 97.75 92 VAL A CA 1
ATOM 678 C C . VAL A 1 92 ? -7.545 6.228 11.480 1.00 97.75 92 VAL A C 1
ATOM 680 O O . VAL A 1 92 ? -7.784 6.867 10.450 1.00 97.75 92 VAL A O 1
ATOM 683 N N . HIS A 1 93 ? -6.354 6.180 12.057 1.00 97.50 93 HIS A N 1
ATOM 684 C CA . HIS A 1 93 ? -5.160 6.841 11.566 1.00 97.50 93 HIS A CA 1
ATOM 685 C C . HIS A 1 93 ? -4.052 5.818 11.329 1.00 97.50 93 HIS A C 1
ATOM 687 O O . HIS A 1 93 ? -3.961 4.825 12.048 1.00 97.50 93 HIS A O 1
ATOM 693 N N . ALA A 1 94 ? -3.195 6.087 10.346 1.00 97.62 94 ALA A N 1
ATOM 694 C CA . ALA A 1 94 ? -1.957 5.349 10.115 1.00 97.62 94 ALA A CA 1
ATOM 695 C C . ALA A 1 94 ? -0.803 6.339 9.914 1.00 97.62 94 ALA A C 1
ATOM 697 O O . ALA A 1 94 ? -0.882 7.207 9.045 1.00 97.62 94 ALA A O 1
ATOM 698 N N . ASP A 1 95 ? 0.247 6.241 10.731 1.00 96.44 95 ASP A N 1
ATOM 699 C CA . ASP A 1 95 ? 1.365 7.198 10.796 1.00 96.44 95 ASP A CA 1
ATOM 700 C C . ASP A 1 95 ? 0.893 8.665 10.876 1.00 96.44 95 ASP A C 1
ATOM 702 O O . ASP A 1 95 ? 1.416 9.558 10.209 1.00 96.44 95 ASP A O 1
ATOM 706 N N . GLY A 1 96 ? -0.170 8.911 11.648 1.00 94.12 96 GLY A N 1
ATOM 707 C CA . GLY A 1 96 ? -0.792 10.231 11.789 1.00 94.12 96 GLY A CA 1
ATOM 708 C C . GLY A 1 96 ? -1.666 10.681 10.609 1.00 94.12 96 GLY A C 1
ATOM 709 O O . GLY A 1 96 ? -2.343 11.701 10.725 1.00 94.12 96 GLY A O 1
ATOM 710 N N . ARG A 1 97 ? -1.727 9.934 9.498 1.00 94.81 97 ARG A N 1
ATOM 711 C CA . ARG A 1 97 ? -2.636 10.221 8.372 1.00 94.81 97 ARG A CA 1
ATOM 712 C C . ARG A 1 97 ? -4.033 9.685 8.672 1.00 94.81 97 ARG A C 1
ATOM 714 O O . ARG A 1 97 ? -4.177 8.521 9.035 1.00 94.81 97 ARG A O 1
ATOM 721 N N . ALA A 1 98 ? -5.058 10.520 8.519 1.00 95.25 98 ALA A N 1
ATOM 722 C CA . ALA A 1 98 ? -6.448 10.126 8.737 1.00 95.25 98 ALA A CA 1
ATOM 723 C C . ALA A 1 98 ? -6.982 9.293 7.560 1.00 95.25 98 ALA A C 1
ATOM 725 O O . ALA A 1 98 ? -7.001 9.756 6.420 1.00 95.25 98 ALA A O 1
ATOM 726 N N . LEU A 1 99 ? -7.447 8.074 7.842 1.00 95.88 99 LEU A N 1
ATOM 727 C CA . LEU A 1 99 ? -8.012 7.171 6.831 1.00 95.88 99 LEU A CA 1
ATOM 728 C C . LEU A 1 99 ? -9.526 7.327 6.696 1.00 95.88 99 LEU A C 1
ATOM 730 O O . LEU A 1 99 ? -10.091 7.031 5.649 1.00 95.88 99 LEU A O 1
ATOM 734 N N . GLY A 1 100 ? -10.190 7.747 7.772 1.00 95.44 100 GLY A N 1
ATOM 735 C CA . GLY A 1 100 ? -11.636 7.907 7.811 1.00 95.44 100 GLY A CA 1
ATOM 736 C C . GLY A 1 100 ? -12.224 7.639 9.189 1.00 95.44 100 GLY A C 1
ATOM 737 O O . GLY A 1 100 ? -11.514 7.458 10.182 1.00 95.44 100 GLY A O 1
ATOM 738 N N . THR A 1 101 ? -13.552 7.624 9.239 1.00 96.75 101 THR A N 1
ATOM 739 C CA . THR A 1 101 ? -14.325 7.305 10.439 1.00 96.75 101 THR A CA 1
ATOM 740 C C . THR A 1 101 ? -15.326 6.205 10.116 1.00 96.75 101 THR A C 1
ATOM 742 O O . THR A 1 101 ? -16.059 6.303 9.132 1.00 96.75 101 THR A O 1
ATOM 745 N N . TRP A 1 102 ? -15.380 5.176 10.959 1.00 97.75 102 TRP A N 1
ATOM 746 C CA . TRP A 1 102 ? -16.315 4.063 10.821 1.00 97.75 102 TRP A CA 1
ATOM 747 C C . TRP A 1 102 ? -17.025 3.792 12.145 1.00 97.75 102 TRP A C 1
ATOM 749 O O . TRP A 1 102 ? -16.403 3.895 13.202 1.00 97.75 102 TRP A O 1
ATOM 759 N N . PRO A 1 103 ? -18.302 3.386 12.118 1.00 97.50 103 PRO A N 1
ATOM 760 C CA . PRO A 1 103 ? -18.967 2.912 13.320 1.00 97.50 103 PRO A CA 1
ATOM 761 C C . PRO A 1 103 ? -18.376 1.565 13.759 1.00 97.50 103 PRO A C 1
ATOM 763 O O . PRO A 1 103 ? -17.999 0.749 12.910 1.00 97.50 103 PRO A O 1
ATOM 766 N N . ALA A 1 104 ? -18.382 1.285 15.066 1.00 97.19 104 ALA A N 1
ATOM 767 C CA . ALA A 1 104 ? -17.892 0.030 15.653 1.00 97.19 104 ALA A CA 1
ATOM 768 C C . ALA A 1 104 ? -18.393 -1.220 14.914 1.00 97.19 104 ALA A C 1
ATOM 770 O O . ALA A 1 104 ? -17.606 -2.107 14.595 1.00 97.19 104 ALA A O 1
ATOM 771 N N . ARG A 1 105 ? -19.680 -1.256 14.536 1.00 97.25 105 ARG A N 1
ATOM 772 C CA . ARG A 1 105 ? -20.257 -2.375 13.769 1.00 97.25 105 ARG A CA 1
ATOM 773 C C . ARG A 1 105 ? -19.540 -2.641 12.439 1.00 97.25 105 ARG A C 1
ATOM 775 O O . ARG A 1 105 ? -19.349 -3.790 12.071 1.00 97.25 105 ARG A O 1
ATOM 782 N N . ARG A 1 106 ? -19.110 -1.590 11.728 1.00 97.75 106 ARG A N 1
ATOM 783 C CA . ARG A 1 106 ? -18.415 -1.724 10.436 1.00 97.75 106 ARG A CA 1
ATOM 784 C C . ARG A 1 106 ? -16.977 -2.176 10.633 1.00 97.75 106 ARG A C 1
ATOM 786 O O . ARG A 1 106 ? -16.495 -2.989 9.857 1.00 97.75 106 ARG A O 1
ATOM 793 N N . LEU A 1 107 ? -16.318 -1.707 11.692 1.00 97.62 107 LEU A N 1
ATOM 794 C CA . LEU A 1 107 ? -15.002 -2.221 12.077 1.00 97.62 107 LEU A CA 1
ATOM 795 C C . LEU A 1 107 ? -15.072 -3.691 12.509 1.00 97.62 107 LEU A C 1
ATOM 797 O O . LEU A 1 107 ? -14.162 -4.446 12.193 1.00 97.62 107 LEU A O 1
ATOM 801 N N . ALA A 1 108 ? -16.154 -4.124 13.158 1.00 97.19 108 ALA A N 1
ATOM 802 C CA . ALA A 1 108 ? -16.357 -5.525 13.525 1.00 97.19 108 ALA A CA 1
ATOM 803 C C . ALA A 1 108 ? -16.648 -6.435 12.315 1.00 97.19 108 ALA A C 1
ATOM 805 O O . ALA A 1 108 ? -16.252 -7.599 12.327 1.00 97.19 108 ALA A O 1
ATOM 806 N N . GLU A 1 109 ? -17.308 -5.913 11.274 1.00 97.12 109 GLU A N 1
ATOM 807 C CA . GLU A 1 109 ? -17.497 -6.594 9.978 1.00 97.12 109 GLU A CA 1
ATOM 808 C C . GLU A 1 109 ? -16.193 -6.695 9.167 1.00 97.12 109 GLU A C 1
ATOM 810 O O . GLU A 1 109 ? -16.020 -7.630 8.386 1.00 97.12 109 GLU A O 1
ATOM 815 N N . GLY A 1 110 ? -15.282 -5.741 9.363 1.00 97.12 110 GLY A N 1
ATOM 816 C CA . GLY A 1 110 ? -14.045 -5.601 8.607 1.00 97.12 110 GLY A CA 1
ATOM 817 C C . GLY A 1 110 ? -14.159 -4.535 7.516 1.00 97.12 110 GLY A C 1
ATOM 818 O O . GLY A 1 110 ? -15.089 -4.525 6.707 1.00 97.12 110 GLY A O 1
ATOM 819 N N . VAL A 1 111 ? -13.182 -3.631 7.470 1.00 97.50 111 VAL A N 1
ATOM 820 C CA . VAL A 1 111 ? -13.104 -2.545 6.483 1.00 97.50 111 VAL A CA 1
ATOM 821 C C . VAL A 1 111 ? -11.867 -2.705 5.607 1.00 97.50 111 VAL A C 1
ATOM 823 O O . VAL A 1 111 ? -10.805 -3.088 6.095 1.00 97.50 111 VAL A O 1
ATOM 826 N N . ASN A 1 112 ? -11.998 -2.415 4.310 1.00 96.38 112 ASN A N 1
ATOM 827 C CA . ASN A 1 112 ? -10.858 -2.372 3.399 1.00 96.38 112 ASN A CA 1
ATOM 828 C C . ASN A 1 112 ? -10.205 -0.985 3.466 1.00 96.38 112 ASN A C 1
ATOM 830 O O . ASN A 1 112 ? -10.832 0.016 3.123 1.00 96.38 112 ASN A O 1
ATOM 834 N N . LEU A 1 113 ? -8.950 -0.937 3.905 1.00 96.25 113 LEU A N 1
ATOM 835 C CA . LEU A 1 113 ? -8.164 0.282 4.065 1.00 96.25 113 LEU A CA 1
ATOM 836 C C . LEU A 1 113 ? -7.269 0.591 2.856 1.00 96.25 113 LEU A C 1
ATOM 838 O O . LEU A 1 113 ? -6.547 1.585 2.882 1.00 96.25 113 LEU A O 1
ATOM 842 N N . ALA A 1 114 ? -7.296 -0.237 1.804 1.00 93.81 114 ALA A N 1
ATOM 843 C CA . ALA A 1 114 ? -6.361 -0.152 0.678 1.00 93.81 114 ALA A CA 1
ATOM 844 C C . ALA A 1 114 ? -6.269 1.252 0.058 1.00 93.81 114 ALA A C 1
ATOM 846 O O . ALA A 1 114 ? -5.162 1.717 -0.216 1.00 93.81 114 ALA A O 1
ATOM 847 N N . SER A 1 115 ? -7.418 1.917 -0.091 1.00 91.12 115 SER A N 1
ATOM 848 C CA . SER A 1 115 ? -7.563 3.281 -0.626 1.00 91.12 115 SER A CA 1
ATOM 849 C C . SER A 1 115 ? -8.383 4.178 0.318 1.00 91.12 115 SER A C 1
ATOM 851 O O . SER A 1 115 ? -9.130 5.051 -0.124 1.00 91.12 115 SER A O 1
ATOM 853 N N . ALA A 1 116 ? -8.366 3.885 1.624 1.00 92.75 116 ALA A N 1
ATOM 854 C CA . ALA A 1 116 ? -9.140 4.648 2.599 1.00 92.75 116 ALA A CA 1
ATOM 855 C C . ALA A 1 116 ? -8.460 5.989 2.893 1.00 92.75 116 ALA A C 1
ATOM 857 O O . ALA A 1 116 ? -7.320 6.019 3.359 1.00 92.75 116 ALA A O 1
ATOM 858 N N . THR A 1 117 ? -9.185 7.082 2.659 1.00 92.00 117 THR A N 1
ATOM 859 C CA . THR A 1 117 ? -8.733 8.451 2.910 1.00 92.00 117 THR A CA 1
ATOM 860 C C . THR A 1 117 ? -9.834 9.289 3.557 1.00 92.00 117 THR A C 1
ATOM 862 O O . THR A 1 117 ? -11.011 9.172 3.203 1.00 92.00 117 THR A O 1
ATOM 865 N N . ALA A 1 118 ? -9.452 10.155 4.499 1.00 91.88 118 ALA A N 1
ATOM 866 C CA . ALA A 1 118 ? -10.344 11.176 5.045 1.00 91.88 118 ALA A CA 1
ATOM 867 C C . ALA A 1 118 ? -10.479 12.406 4.123 1.00 91.88 118 ALA A C 1
ATOM 869 O O . ALA A 1 118 ? -11.443 13.158 4.264 1.00 91.88 118 ALA A O 1
ATOM 870 N N . ASP A 1 119 ? -9.548 12.594 3.180 1.00 88.19 119 ASP A N 1
ATOM 871 C CA . ASP A 1 119 ? -9.571 13.661 2.176 1.00 88.19 119 ASP A CA 1
ATOM 872 C C . ASP A 1 119 ? -9.434 13.064 0.771 1.00 88.19 119 ASP A C 1
ATOM 874 O O . ASP A 1 119 ? -8.408 12.488 0.420 1.00 88.19 119 ASP A O 1
ATOM 878 N N . GLY A 1 120 ? -10.466 13.220 -0.060 1.00 83.19 120 GLY A N 1
ATOM 879 C CA . GLY A 1 120 ? -10.472 12.702 -1.431 1.00 83.19 120 GLY A CA 1
ATOM 880 C C . GLY A 1 120 ? -9.456 13.359 -2.375 1.00 83.19 120 GLY A C 1
ATOM 881 O O . GLY A 1 120 ? -9.297 12.885 -3.498 1.00 83.19 120 GLY A O 1
ATOM 882 N N . TRP A 1 121 ? -8.791 14.438 -1.953 1.00 84.44 121 TRP A N 1
ATOM 883 C CA . TRP A 1 121 ? -7.727 15.105 -2.709 1.00 84.44 121 TRP A CA 1
ATOM 884 C C . TRP A 1 121 ? -6.318 14.699 -2.280 1.00 84.44 121 TRP A C 1
ATOM 886 O O . TRP A 1 121 ? -5.354 15.063 -2.956 1.00 84.44 121 TRP A O 1
ATOM 896 N N . GLU A 1 122 ? -6.187 13.919 -1.207 1.00 83.38 122 GLU A N 1
ATOM 897 C CA . GLU A 1 122 ? -4.920 13.347 -0.770 1.00 83.38 122 GLU A CA 1
ATOM 898 C C . GLU A 1 122 ? -4.936 11.818 -0.894 1.00 83.38 122 GLU A C 1
ATOM 900 O O . GLU A 1 122 ? -5.971 11.187 -0.661 1.00 83.38 122 GLU A O 1
ATOM 905 N N . PRO A 1 123 ? -3.790 11.184 -1.210 1.00 83.06 123 PRO A N 1
ATOM 906 C CA . PRO A 1 123 ? -3.661 9.748 -0.998 1.00 83.06 123 PRO A CA 1
ATOM 907 C C . PRO A 1 123 ? -3.911 9.449 0.484 1.00 83.06 123 PRO A C 1
ATOM 909 O O . PRO A 1 123 ? -3.427 10.180 1.347 1.00 83.06 123 PRO A O 1
ATOM 912 N N . GLY A 1 124 ? -4.650 8.389 0.790 1.00 85.69 124 GLY A N 1
ATOM 913 C CA . GLY A 1 124 ? -5.051 8.049 2.148 1.00 85.69 124 GLY A CA 1
ATOM 914 C C . GLY A 1 124 ? -3.894 7.601 3.029 1.00 85.69 124 GLY A C 1
ATOM 915 O O . GLY A 1 124 ? -3.091 8.404 3.512 1.00 85.69 124 GLY A O 1
ATOM 916 N N . GLY A 1 125 ? -3.812 6.298 3.287 1.00 93.06 125 GLY A N 1
ATOM 917 C CA . GLY A 1 125 ? -2.763 5.739 4.135 1.00 93.06 125 GLY A CA 1
ATOM 918 C C . GLY A 1 125 ? -1.345 5.962 3.592 1.00 93.06 125 GLY A C 1
ATOM 919 O O . GLY A 1 125 ? -1.148 6.215 2.401 1.00 93.06 125 GLY A O 1
ATOM 920 N N . PRO A 1 126 ? -0.313 5.831 4.445 1.00 94.44 126 PRO A N 1
ATOM 921 C CA . PRO A 1 126 ? 1.082 5.969 4.023 1.00 94.44 126 PRO A CA 1
ATOM 922 C C . PRO A 1 126 ? 1.472 4.984 2.905 1.00 94.44 126 PRO A C 1
ATOM 924 O O . PRO A 1 126 ? 2.273 5.330 2.036 1.00 94.44 126 PRO A O 1
ATOM 927 N N . TRP A 1 127 ? 0.873 3.788 2.873 1.00 94.44 127 TRP A N 1
ATOM 928 C CA . TRP A 1 127 ? 1.040 2.825 1.777 1.00 94.44 127 TRP A CA 1
ATOM 929 C C . TRP A 1 127 ? 0.469 3.326 0.448 1.00 94.44 127 TRP A C 1
ATOM 931 O O . TRP A 1 127 ? 1.048 3.055 -0.598 1.00 94.44 127 TRP A O 1
ATOM 941 N N . GLU A 1 128 ? -0.645 4.058 0.466 1.00 92.00 128 GLU A N 1
ATOM 942 C CA . GLU A 1 128 ? -1.268 4.587 -0.745 1.00 92.00 128 GLU A CA 1
ATOM 943 C C . GLU A 1 128 ? -0.402 5.700 -1.333 1.00 92.00 128 GLU A C 1
ATOM 945 O O . GLU A 1 128 ? -0.116 5.688 -2.529 1.00 92.00 128 GLU A O 1
ATOM 950 N N . ALA A 1 129 ? 0.103 6.595 -0.479 1.00 91.06 129 ALA A N 1
ATOM 951 C CA . ALA A 1 129 ? 1.049 7.629 -0.888 1.00 91.06 129 ALA A CA 1
ATOM 952 C C . ALA A 1 129 ? 2.329 7.024 -1.499 1.00 91.06 129 ALA A C 1
ATOM 954 O O . ALA A 1 129 ? 2.786 7.467 -2.556 1.00 91.06 129 ALA A O 1
ATOM 955 N N . ALA A 1 130 ? 2.880 5.972 -0.880 1.00 93.19 130 ALA A N 1
ATOM 956 C CA . ALA A 1 130 ? 4.028 5.242 -1.418 1.00 93.19 130 ALA A CA 1
ATOM 957 C C . ALA A 1 130 ? 3.703 4.549 -2.755 1.00 93.19 130 ALA A C 1
ATOM 959 O O . ALA A 1 130 ? 4.497 4.615 -3.694 1.00 93.19 130 ALA A O 1
ATOM 960 N N . ALA A 1 131 ? 2.526 3.928 -2.872 1.00 91.56 131 ALA A N 1
ATOM 961 C CA . ALA A 1 131 ? 2.077 3.258 -4.089 1.00 91.56 131 ALA A CA 1
ATOM 962 C C . ALA A 1 131 ? 1.875 4.235 -5.259 1.00 91.56 131 ALA A C 1
ATOM 964 O O . ALA A 1 131 ? 2.225 3.905 -6.391 1.00 91.56 131 ALA A O 1
ATOM 965 N N . TRP A 1 132 ? 1.386 5.453 -5.008 1.00 90.00 132 TRP A N 1
ATOM 966 C CA . TRP A 1 132 ? 1.304 6.488 -6.043 1.00 90.00 132 TRP A CA 1
ATOM 967 C C . TRP A 1 132 ? 2.692 6.877 -6.558 1.00 90.00 132 TRP A C 1
ATOM 969 O O . TRP A 1 132 ? 2.914 6.889 -7.767 1.00 90.00 132 TRP A O 1
ATOM 979 N N . ALA A 1 133 ? 3.653 7.122 -5.662 1.00 91.12 133 ALA A N 1
ATOM 980 C CA . ALA A 1 133 ? 5.030 7.409 -6.065 1.00 91.12 133 ALA A CA 1
ATOM 981 C C . ALA A 1 133 ? 5.659 6.234 -6.842 1.00 91.12 133 ALA A C 1
ATOM 983 O O . ALA A 1 133 ? 6.322 6.440 -7.860 1.00 91.12 133 ALA A O 1
ATOM 984 N N . LEU A 1 134 ? 5.406 4.993 -6.410 1.00 93.94 134 LEU A N 1
ATOM 985 C CA . LEU A 1 134 ? 5.840 3.785 -7.115 1.00 93.94 134 LEU A CA 1
ATOM 986 C C . LEU A 1 134 ? 5.257 3.708 -8.537 1.00 93.94 134 LEU A C 1
ATOM 988 O O . LEU A 1 134 ? 5.980 3.350 -9.475 1.00 93.94 134 LEU A O 1
ATOM 992 N N . ALA A 1 135 ? 3.969 4.027 -8.696 1.00 91.56 135 ALA A N 1
ATOM 993 C CA . ALA A 1 135 ? 3.280 4.015 -9.982 1.00 91.56 135 ALA A CA 1
ATOM 994 C C . ALA A 1 135 ? 3.887 5.042 -10.951 1.00 91.56 135 ALA A C 1
ATOM 996 O O . ALA A 1 135 ? 4.214 4.684 -12.081 1.00 91.56 135 ALA A O 1
ATOM 997 N N . GLU A 1 136 ? 4.148 6.269 -10.492 1.00 91.94 136 GLU A N 1
ATOM 998 C CA . GLU A 1 136 ? 4.798 7.310 -11.305 1.00 91.94 136 GLU A CA 1
ATOM 999 C C . GLU A 1 136 ? 6.209 6.903 -11.756 1.00 91.94 136 GLU A C 1
ATOM 1001 O O . GLU A 1 136 ? 6.578 7.072 -12.921 1.00 91.94 136 GLU A O 1
ATOM 1006 N N . LEU A 1 137 ? 7.001 6.290 -10.870 1.00 95.44 137 LEU A N 1
ATOM 1007 C CA . LEU A 1 137 ? 8.326 5.778 -11.237 1.00 95.44 137 LEU A CA 1
ATOM 1008 C C . LEU A 1 137 ? 8.240 4.608 -12.231 1.00 95.44 137 LEU A C 1
ATOM 1010 O O . LEU A 1 137 ? 9.080 4.493 -13.125 1.00 95.44 137 LEU A O 1
ATOM 1014 N N . THR A 1 138 ? 7.211 3.764 -12.124 1.00 95.19 138 THR A N 1
ATOM 1015 C CA . THR A 1 138 ? 6.957 2.671 -13.081 1.00 95.19 138 THR A CA 1
ATOM 1016 C C . THR A 1 138 ? 6.589 3.219 -14.460 1.00 95.19 138 THR A C 1
ATOM 1018 O O . THR A 1 138 ? 7.091 2.742 -15.483 1.00 95.19 138 THR A O 1
ATOM 1021 N N . GLU A 1 139 ? 5.766 4.264 -14.500 1.00 94.12 139 GLU A N 1
ATOM 1022 C CA . GLU A 1 139 ? 5.409 4.966 -15.730 1.00 94.12 139 GLU A CA 1
ATOM 1023 C C . GLU A 1 139 ? 6.640 5.637 -16.362 1.00 94.12 139 GLU A C 1
ATOM 1025 O O . GLU A 1 139 ? 6.855 5.538 -17.571 1.00 94.12 139 GLU A O 1
ATOM 1030 N N . ALA A 1 140 ? 7.516 6.247 -15.555 1.00 96.69 140 ALA A N 1
ATOM 1031 C CA . ALA A 1 140 ? 8.771 6.825 -16.034 1.00 96.69 140 ALA A CA 1
ATOM 1032 C C . ALA A 1 140 ? 9.687 5.775 -16.691 1.00 96.69 140 ALA A C 1
ATOM 1034 O O . ALA A 1 140 ? 10.221 6.018 -17.777 1.00 96.69 140 ALA A O 1
ATOM 1035 N N . ARG A 1 141 ? 9.820 4.582 -16.091 1.00 96.94 141 ARG A N 1
ATOM 1036 C CA . ARG A 1 141 ? 10.571 3.453 -16.678 1.00 96.94 141 ARG A CA 1
ATOM 1037 C C . ARG A 1 141 ? 9.962 2.999 -18.004 1.00 96.94 141 ARG A C 1
ATOM 1039 O O . ARG A 1 141 ? 10.685 2.780 -18.977 1.00 96.94 141 ARG A O 1
ATOM 1046 N N . THR A 1 142 ? 8.634 2.921 -18.066 1.00 96.50 142 THR A N 1
ATOM 1047 C CA . THR A 1 142 ? 7.905 2.567 -19.291 1.00 96.50 142 THR A CA 1
ATOM 1048 C C . THR A 1 142 ? 8.160 3.587 -20.402 1.00 96.50 142 THR A C 1
ATOM 1050 O O . THR A 1 142 ? 8.508 3.204 -21.519 1.00 96.50 142 THR A O 1
ATOM 1053 N N . LYS A 1 143 ? 8.078 4.887 -20.097 1.00 97.19 143 LYS A N 1
ATOM 1054 C CA . LYS A 1 143 ? 8.353 5.973 -21.052 1.00 97.19 143 LYS A CA 1
ATOM 1055 C C . LYS A 1 143 ? 9.801 5.977 -21.531 1.00 97.19 143 LYS A C 1
ATOM 1057 O O . LYS A 1 143 ? 10.041 6.182 -22.722 1.00 97.19 143 LYS A O 1
ATOM 1062 N N . LEU A 1 144 ? 10.762 5.715 -20.645 1.00 95.94 144 LEU A N 1
ATOM 1063 C CA . LEU A 1 144 ? 12.175 5.591 -21.005 1.00 95.94 144 LEU A CA 1
ATOM 1064 C C . LEU A 1 144 ? 12.389 4.457 -22.020 1.00 95.94 144 LEU A C 1
ATOM 1066 O O . LEU A 1 144 ? 13.011 4.661 -23.064 1.00 95.94 144 LEU A O 1
ATOM 1070 N N . PHE A 1 145 ? 11.798 3.289 -21.755 1.00 94.62 145 PHE A N 1
ATOM 1071 C CA . PHE A 1 145 ? 11.849 2.139 -22.656 1.00 94.62 145 PHE A CA 1
ATOM 1072 C C . PHE A 1 145 ? 11.169 2.414 -24.006 1.00 94.62 145 PHE A C 1
ATOM 1074 O O . PHE A 1 145 ? 11.748 2.156 -25.062 1.00 94.62 145 PHE A O 1
ATOM 1081 N N . GLN A 1 146 ? 9.962 2.982 -23.996 1.00 95.81 146 GLN A N 1
ATOM 1082 C CA . GLN A 1 146 ? 9.232 3.325 -25.219 1.00 95.81 146 GLN A CA 1
ATOM 1083 C C . GLN A 1 146 ? 9.974 4.367 -26.062 1.00 95.81 146 GLN A C 1
ATOM 1085 O O . GLN A 1 146 ? 10.002 4.249 -27.286 1.00 95.81 146 GLN A O 1
ATOM 1090 N N . SER A 1 147 ? 10.617 5.351 -25.426 1.00 94.62 147 SER A N 1
ATOM 1091 C CA . SER A 1 147 ? 11.393 6.383 -26.125 1.00 94.62 147 SER A CA 1
ATOM 1092 C C . SER A 1 147 ? 12.570 5.777 -26.884 1.00 94.62 147 SER A C 1
ATOM 1094 O O . SER A 1 147 ? 12.792 6.126 -28.044 1.00 94.62 147 SER A O 1
ATOM 1096 N N . LYS A 1 148 ? 13.271 4.810 -26.273 1.00 92.12 148 LYS A N 1
ATOM 1097 C CA . LYS A 1 148 ? 14.318 4.029 -26.947 1.00 92.12 148 LYS A CA 1
ATOM 1098 C C . LYS A 1 148 ? 13.769 3.305 -28.172 1.00 92.12 148 LYS A C 1
ATOM 1100 O O . LYS A 1 148 ? 14.326 3.436 -29.260 1.00 92.12 148 LYS A O 1
ATOM 1105 N N . LEU A 1 149 ? 12.691 2.535 -27.999 1.00 93.94 149 LEU A N 1
ATOM 1106 C CA . LEU A 1 149 ? 12.104 1.757 -29.092 1.00 93.94 149 LEU A CA 1
ATOM 1107 C C . LEU A 1 149 ? 11.650 2.655 -30.243 1.00 93.94 149 LEU A C 1
ATOM 1109 O O . LEU A 1 149 ? 11.950 2.366 -31.399 1.00 93.94 149 LEU A O 1
ATOM 1113 N N . GLY A 1 150 ? 10.976 3.761 -29.925 1.00 95.12 150 GLY A N 1
ATOM 1114 C CA . GLY A 1 150 ? 10.549 4.748 -30.908 1.00 95.12 150 GLY A CA 1
ATOM 1115 C C . GLY A 1 150 ? 11.734 5.355 -31.657 1.00 95.12 150 GLY A C 1
ATOM 1116 O O . GLY A 1 150 ? 11.721 5.401 -32.885 1.00 95.12 150 GLY A O 1
ATOM 1117 N N . LEU A 1 151 ? 12.793 5.757 -30.946 1.00 94.88 151 LEU A N 1
ATOM 1118 C CA . LEU A 1 151 ? 13.992 6.319 -31.567 1.00 94.88 151 LEU A CA 1
ATOM 1119 C C . LEU A 1 151 ? 14.682 5.313 -32.495 1.00 94.88 151 LEU A C 1
ATOM 1121 O O . LEU A 1 151 ? 15.005 5.659 -33.627 1.00 94.88 151 LEU A O 1
ATOM 1125 N N . ALA A 1 152 ? 14.876 4.071 -32.049 1.00 94.56 152 ALA A N 1
ATOM 1126 C CA . ALA A 1 152 ? 15.508 3.027 -32.854 1.00 94.56 152 ALA A CA 1
ATOM 1127 C C . ALA A 1 152 ? 14.676 2.668 -34.095 1.00 94.56 152 ALA A C 1
ATOM 1129 O O . ALA A 1 152 ? 15.230 2.428 -35.165 1.00 94.56 152 ALA A O 1
ATOM 1130 N N . HIS A 1 153 ? 13.347 2.660 -33.966 1.00 96.50 153 HIS A N 1
ATOM 1131 C CA . HIS A 1 153 ? 12.444 2.371 -35.073 1.00 96.50 153 HIS A CA 1
ATOM 1132 C C . HIS A 1 153 ? 12.412 3.500 -36.113 1.00 96.50 153 HIS A C 1
ATOM 1134 O O . HIS A 1 153 ? 12.469 3.234 -37.313 1.00 96.50 153 HIS A O 1
ATOM 1140 N N . HIS A 1 154 ? 12.334 4.756 -35.668 1.00 97.25 154 HIS A N 1
ATOM 1141 C CA . HIS A 1 154 ? 12.157 5.904 -36.560 1.00 97.25 154 HIS A CA 1
ATOM 1142 C C . HIS A 1 154 ? 13.473 6.524 -37.047 1.00 97.25 154 HIS A C 1
ATOM 1144 O O . HIS A 1 154 ? 13.496 7.124 -38.119 1.00 97.25 154 HIS A O 1
ATOM 1150 N N . LEU A 1 155 ? 14.567 6.384 -36.292 1.00 96.38 155 LEU A N 1
ATOM 1151 C CA . LEU A 1 155 ? 15.893 6.925 -36.610 1.00 96.38 155 LEU A CA 1
ATOM 1152 C C . LEU A 1 155 ? 16.999 5.875 -36.361 1.00 96.38 155 LEU A C 1
ATOM 1154 O O . LEU A 1 155 ? 17.895 6.106 -35.545 1.00 96.38 155 LEU A O 1
ATOM 1158 N N . PRO A 1 156 ? 16.999 4.736 -37.080 1.00 95.25 156 PRO A N 1
ATOM 1159 C CA . PRO A 1 156 ? 17.924 3.624 -36.824 1.00 95.25 156 PRO A CA 1
ATOM 1160 C C . PRO A 1 156 ? 19.410 3.973 -37.021 1.00 95.25 156 PRO A C 1
ATOM 1162 O O . PRO A 1 156 ? 20.274 3.317 -36.452 1.00 95.25 156 PRO A O 1
ATOM 1165 N N . GLY A 1 157 ? 19.723 5.003 -37.816 1.00 95.69 157 GLY A N 1
ATOM 1166 C CA . GLY A 1 157 ? 21.091 5.499 -38.030 1.00 95.69 157 GLY A CA 1
ATOM 1167 C C . GLY A 1 157 ? 21.515 6.615 -37.072 1.00 95.69 157 GLY A C 1
ATOM 1168 O O . GLY A 1 157 ? 22.532 7.266 -37.306 1.00 95.69 157 GLY A O 1
ATOM 1169 N N . SER A 1 158 ? 20.717 6.902 -36.042 1.00 95.38 158 SER A N 1
ATOM 1170 C CA . SER A 1 158 ? 20.988 8.005 -35.127 1.00 95.38 158 SER A CA 1
ATOM 1171 C C . SER A 1 158 ? 22.258 7.749 -34.301 1.00 95.38 158 SER A C 1
ATOM 1173 O O . SER A 1 158 ? 22.341 6.725 -33.616 1.00 95.38 158 SER A O 1
ATOM 1175 N N . PRO A 1 159 ? 23.231 8.682 -34.284 1.00 95.69 159 PRO A N 1
ATOM 1176 C CA . PRO A 1 159 ? 24.487 8.496 -33.557 1.00 95.69 159 PRO A CA 1
ATOM 1177 C C . PRO A 1 159 ? 24.307 8.490 -32.032 1.00 95.69 159 PRO A C 1
ATOM 1179 O O . PRO A 1 159 ? 25.212 8.067 -31.319 1.00 95.69 159 PRO A O 1
ATOM 1182 N N . VAL A 1 160 ? 23.154 8.939 -31.517 1.00 94.38 160 VAL A N 1
ATOM 1183 C CA . VAL A 1 160 ? 22.862 8.937 -30.074 1.00 94.38 160 VAL A CA 1
ATOM 1184 C C . VAL A 1 160 ? 22.390 7.571 -29.560 1.00 94.38 160 VAL A C 1
ATOM 1186 O O . VAL A 1 160 ? 22.430 7.355 -28.357 1.00 94.38 160 VAL A O 1
ATOM 1189 N N . LEU A 1 161 ? 22.000 6.621 -30.423 1.00 93.25 161 LEU A N 1
ATOM 1190 C CA . LEU A 1 161 ? 21.441 5.329 -29.988 1.00 93.25 161 LEU A CA 1
ATOM 1191 C C . LEU A 1 161 ? 22.337 4.543 -29.006 1.00 93.25 161 LEU A C 1
ATOM 1193 O O . LEU A 1 161 ? 21.814 4.122 -27.975 1.00 93.25 161 LEU A O 1
ATOM 1197 N N . PRO A 1 162 ? 23.659 4.380 -29.233 1.00 91.69 162 PRO A N 1
ATOM 1198 C CA . PRO A 1 162 ? 24.513 3.663 -28.282 1.00 91.69 162 PRO A CA 1
ATOM 1199 C C . PRO A 1 162 ? 24.589 4.350 -26.911 1.00 91.69 162 PRO A C 1
ATOM 1201 O O . PRO A 1 162 ? 24.474 3.694 -25.881 1.00 91.69 162 PRO A O 1
ATOM 1204 N N . ALA A 1 163 ? 24.732 5.679 -26.897 1.00 92.19 163 ALA A N 1
ATOM 1205 C CA . ALA A 1 163 ? 24.790 6.455 -25.659 1.00 92.19 163 ALA A CA 1
ATOM 1206 C C . ALA A 1 163 ? 23.435 6.476 -24.933 1.00 92.19 163 ALA A C 1
ATOM 1208 O O . ALA A 1 163 ? 23.393 6.432 -23.706 1.00 92.19 163 ALA A O 1
ATOM 1209 N N . PHE A 1 164 ? 22.330 6.520 -25.685 1.00 93.06 164 PHE A N 1
ATOM 1210 C CA . PHE A 1 164 ? 20.981 6.423 -25.137 1.00 93.06 164 PHE A CA 1
ATOM 1211 C C . PHE A 1 164 ? 20.794 5.092 -24.412 1.00 93.06 164 PHE A C 1
ATOM 1213 O O . PHE A 1 164 ? 20.250 5.077 -23.316 1.00 93.06 164 PHE A O 1
ATOM 1220 N N . ASP A 1 165 ? 21.257 3.986 -24.997 1.00 88.81 165 ASP A N 1
ATOM 1221 C CA . ASP A 1 165 ? 21.122 2.651 -24.415 1.00 88.81 165 ASP A CA 1
ATOM 1222 C C . ASP A 1 165 ? 21.818 2.523 -23.060 1.00 88.81 165 ASP A C 1
ATOM 1224 O O . ASP A 1 165 ? 21.208 2.045 -22.100 1.00 88.81 165 ASP A O 1
ATOM 1228 N N . GLU A 1 166 ? 23.064 2.984 -22.972 1.00 91.50 166 GLU A N 1
ATOM 1229 C CA . GLU A 1 166 ? 23.840 2.966 -21.731 1.00 91.50 166 GLU A CA 1
ATOM 1230 C C . GLU A 1 166 ? 23.205 3.868 -20.662 1.00 91.50 166 GLU A C 1
ATOM 1232 O O . GLU A 1 166 ? 22.940 3.423 -19.543 1.00 91.50 166 GLU A O 1
ATOM 1237 N N . GLN A 1 167 ? 22.865 5.110 -21.024 1.00 94.81 167 GLN A N 1
ATOM 1238 C CA . GLN A 1 167 ? 22.254 6.063 -20.094 1.00 94.81 167 GLN A CA 1
ATOM 1239 C C . GLN A 1 167 ? 20.863 5.613 -19.637 1.00 94.81 167 GLN A C 1
ATOM 1241 O O . GLN A 1 167 ? 20.519 5.758 -18.466 1.00 94.81 167 GLN A O 1
ATOM 1246 N N . ALA A 1 168 ? 20.052 5.038 -20.528 1.00 94.50 168 ALA A N 1
ATOM 1247 C CA . ALA A 1 168 ? 18.733 4.526 -20.176 1.00 94.50 168 ALA A CA 1
ATOM 1248 C C . ALA A 1 168 ? 18.827 3.349 -19.197 1.00 94.50 168 ALA A C 1
ATOM 1250 O O . ALA A 1 168 ? 18.018 3.264 -18.272 1.00 94.50 168 ALA A O 1
ATOM 1251 N N . ALA A 1 169 ? 19.817 2.464 -19.356 1.00 93.31 169 ALA A N 1
ATOM 1252 C CA . ALA A 1 169 ? 20.052 1.380 -18.408 1.00 93.31 169 ALA A CA 1
ATOM 1253 C C . ALA A 1 169 ? 20.436 1.919 -17.020 1.00 93.31 169 ALA A C 1
ATOM 1255 O O . ALA A 1 169 ? 19.867 1.487 -16.015 1.00 93.31 169 ALA A O 1
ATOM 1256 N N . GLU A 1 170 ? 21.334 2.908 -16.964 1.00 96.50 170 GLU A N 1
ATOM 1257 C CA . GLU A 1 170 ? 21.736 3.553 -15.711 1.00 96.50 170 GLU A CA 1
ATOM 1258 C C . GLU A 1 170 ? 20.559 4.265 -15.026 1.00 96.50 170 GLU A C 1
ATOM 1260 O O . GLU A 1 170 ? 20.313 4.069 -13.833 1.00 96.50 170 GLU A O 1
ATOM 1265 N N . ILE A 1 171 ? 19.791 5.061 -15.776 1.00 97.25 171 ILE A N 1
ATOM 1266 C CA . ILE A 1 171 ? 18.611 5.763 -15.256 1.00 97.25 171 ILE A CA 1
ATOM 1267 C C . ILE A 1 171 ? 17.582 4.754 -14.744 1.00 97.25 171 ILE A C 1
ATOM 1269 O O . ILE A 1 171 ? 17.067 4.925 -13.640 1.00 97.25 171 ILE A O 1
ATOM 1273 N N . ASN A 1 172 ? 17.305 3.683 -15.496 1.00 97.50 172 ASN A N 1
ATOM 1274 C CA . ASN A 1 172 ? 16.377 2.644 -15.058 1.00 97.50 172 ASN A CA 1
ATOM 1275 C C . ASN A 1 172 ? 16.835 1.990 -13.744 1.00 97.50 172 ASN A C 1
ATOM 1277 O O . ASN A 1 172 ? 16.012 1.820 -12.849 1.00 97.50 172 ASN A O 1
ATOM 1281 N N . ALA A 1 173 ? 18.127 1.679 -13.595 1.00 97.44 173 ALA A N 1
ATOM 1282 C CA . ALA A 1 173 ? 18.663 1.110 -12.357 1.00 97.44 173 ALA A CA 1
ATOM 1283 C C . ALA A 1 173 ? 18.493 2.062 -11.156 1.00 97.44 173 ALA A C 1
ATOM 1285 O O . ALA A 1 173 ? 18.140 1.628 -10.060 1.00 97.44 173 ALA A O 1
ATOM 1286 N N . ARG A 1 174 ? 18.683 3.373 -11.358 1.00 97.94 174 ARG A N 1
ATOM 1287 C CA . ARG A 1 174 ? 18.448 4.384 -10.311 1.00 97.94 174 ARG A CA 1
ATOM 1288 C C . ARG A 1 174 ? 16.967 4.508 -9.948 1.00 97.94 174 ARG A C 1
ATOM 1290 O O . ARG A 1 174 ? 16.644 4.612 -8.767 1.00 97.94 174 ARG A O 1
ATOM 1297 N N . LEU A 1 175 ? 16.074 4.482 -10.940 1.00 98.00 175 LEU A N 1
ATOM 1298 C CA . LEU A 1 175 ? 14.626 4.483 -10.707 1.00 98.00 175 LEU A CA 1
ATOM 1299 C C . LEU A 1 175 ? 14.208 3.241 -9.914 1.00 98.00 175 LEU A C 1
ATOM 1301 O O . LEU A 1 175 ? 13.483 3.370 -8.937 1.00 98.00 175 LEU A O 1
ATOM 1305 N N . GLU A 1 176 ? 14.715 2.063 -10.273 1.00 97.62 176 GLU A N 1
ATOM 1306 C CA . GLU A 1 176 ? 14.440 0.812 -9.561 1.00 97.62 176 GLU A CA 1
ATOM 1307 C C . GLU A 1 176 ? 14.923 0.852 -8.103 1.00 97.62 176 GLU A C 1
ATOM 1309 O O . GLU A 1 176 ? 14.177 0.491 -7.192 1.00 97.62 176 GLU A O 1
ATOM 1314 N N . ALA A 1 177 ? 16.123 1.382 -7.852 1.00 97.94 177 ALA A N 1
ATOM 1315 C CA . ALA A 1 177 ? 16.625 1.572 -6.492 1.00 97.94 177 ALA A CA 1
ATOM 1316 C C . ALA A 1 177 ? 15.720 2.500 -5.658 1.00 97.94 177 ALA A C 1
ATOM 1318 O O . ALA A 1 177 ? 15.446 2.210 -4.492 1.00 97.94 177 ALA A O 1
ATOM 1319 N N . LEU A 1 178 ? 15.213 3.588 -6.251 1.00 97.25 178 LEU A N 1
ATOM 1320 C CA . LEU A 1 178 ? 14.252 4.480 -5.593 1.00 97.25 178 LEU A CA 1
ATOM 1321 C C . LEU A 1 178 ? 12.918 3.784 -5.320 1.00 97.25 178 LEU A C 1
ATOM 1323 O O . LEU A 1 178 ? 12.365 3.944 -4.235 1.00 97.25 178 LEU A O 1
ATOM 1327 N N . GLN A 1 179 ? 12.420 2.986 -6.267 1.00 96.94 179 GLN A N 1
ATOM 1328 C CA . GLN A 1 179 ? 11.205 2.198 -6.076 1.00 96.94 179 GLN A CA 1
ATOM 1329 C C . GLN A 1 179 ? 11.351 1.267 -4.870 1.00 96.94 179 GLN A C 1
ATOM 1331 O O . GLN A 1 179 ? 10.498 1.299 -3.987 1.00 96.94 179 GLN A O 1
ATOM 1336 N N . HIS A 1 180 ? 12.457 0.521 -4.773 1.00 95.88 180 HIS A N 1
ATOM 1337 C CA . HIS A 1 180 ? 12.732 -0.350 -3.625 1.00 95.88 180 HIS A CA 1
ATOM 1338 C C . HIS A 1 180 ? 12.825 0.417 -2.303 1.00 95.88 180 HIS A C 1
ATOM 1340 O O . HIS A 1 180 ? 12.337 -0.069 -1.288 1.00 95.88 180 HIS A O 1
ATOM 1346 N N . ALA A 1 181 ? 13.417 1.614 -2.302 1.00 95.62 181 ALA A N 1
ATOM 1347 C CA . ALA A 1 181 ? 13.503 2.439 -1.100 1.00 95.62 181 ALA A CA 1
ATOM 1348 C C . ALA A 1 181 ? 12.126 2.950 -0.636 1.00 95.62 181 ALA A C 1
ATOM 1350 O O . ALA A 1 181 ? 11.850 2.953 0.561 1.00 95.62 181 ALA A O 1
ATOM 1351 N N . ILE A 1 182 ? 11.255 3.355 -1.568 1.00 93.81 182 ILE A N 1
ATOM 1352 C CA . ILE A 1 182 ? 9.918 3.900 -1.269 1.00 93.81 182 ILE A CA 1
ATOM 1353 C C . ILE A 1 182 ? 9.003 2.846 -0.642 1.00 93.81 182 ILE A C 1
ATOM 1355 O O . ILE A 1 182 ? 8.253 3.164 0.280 1.00 93.81 182 ILE A O 1
ATOM 1359 N N . VAL A 1 183 ? 9.058 1.606 -1.135 1.00 93.25 183 VAL A N 1
ATOM 1360 C CA . VAL A 1 183 ? 8.186 0.511 -0.670 1.00 93.25 183 VAL A CA 1
ATOM 1361 C C . VAL A 1 183 ? 8.904 -0.500 0.218 1.00 93.25 183 VAL A C 1
ATOM 1363 O O . VAL A 1 183 ? 8.430 -1.624 0.387 1.00 93.25 183 VAL A O 1
ATOM 1366 N N . ALA A 1 184 ? 10.048 -0.115 0.789 1.00 94.19 184 ALA A N 1
ATOM 1367 C CA . ALA A 1 184 ? 10.774 -0.957 1.727 1.00 94.19 184 ALA A CA 1
ATOM 1368 C C . ALA A 1 184 ? 9.849 -1.368 2.893 1.00 94.19 184 ALA A C 1
ATOM 1370 O O . ALA A 1 184 ? 9.173 -0.500 3.460 1.00 94.19 184 ALA A O 1
ATOM 1371 N N . PRO A 1 185 ? 9.810 -2.661 3.275 1.00 94.25 185 PRO A N 1
ATOM 1372 C CA . PRO A 1 185 ? 8.959 -3.122 4.363 1.00 94.25 185 PRO A CA 1
ATOM 1373 C C . PRO A 1 185 ? 9.254 -2.368 5.657 1.00 94.25 185 PRO A C 1
ATOM 1375 O O . PRO A 1 185 ? 10.391 -2.337 6.135 1.00 94.25 185 PRO A O 1
ATOM 1378 N N . ARG A 1 186 ? 8.214 -1.774 6.238 1.00 95.81 186 ARG A N 1
ATOM 1379 C CA . ARG A 1 186 ? 8.274 -1.101 7.532 1.00 95.81 186 ARG A CA 1
ATOM 1380 C C . ARG A 1 186 ? 6.938 -1.245 8.254 1.00 95.81 186 ARG A C 1
ATOM 1382 O O . ARG A 1 186 ? 5.912 -1.365 7.584 1.00 95.81 186 ARG A O 1
ATOM 1389 N N . PRO A 1 187 ? 6.928 -1.217 9.593 1.00 97.19 187 PRO A N 1
ATOM 1390 C CA . PRO A 1 187 ? 5.680 -1.121 10.324 1.00 97.19 187 PRO A CA 1
ATOM 1391 C C . PRO A 1 187 ? 5.010 0.237 10.070 1.00 97.19 187 PRO A C 1
ATOM 1393 O O . PRO A 1 187 ? 5.683 1.267 9.945 1.00 97.19 187 PRO A O 1
ATOM 1396 N N . PHE A 1 188 ? 3.683 0.220 10.009 1.00 97.62 188 PHE A N 1
ATOM 1397 C CA . PHE A 1 188 ? 2.825 1.395 10.094 1.00 97.62 188 PHE A CA 1
ATOM 1398 C C . PHE A 1 188 ? 2.192 1.438 11.479 1.00 97.62 188 PHE A C 1
ATOM 1400 O O . PHE A 1 188 ? 1.665 0.426 11.949 1.00 97.62 188 PHE A O 1
ATOM 1407 N N . HIS A 1 189 ? 2.229 2.605 12.110 1.00 98.12 189 HIS A N 1
ATOM 1408 C CA . HIS A 1 189 ? 1.626 2.820 13.413 1.00 98.12 189 HIS A CA 1
ATOM 1409 C C . HIS A 1 189 ? 0.156 3.200 13.244 1.00 98.12 189 HIS A C 1
ATOM 1411 O O . HIS A 1 189 ? -0.164 4.263 12.704 1.00 98.12 189 HIS A O 1
ATOM 1417 N N . PHE A 1 190 ? -0.742 2.330 13.687 1.00 98.31 190 PHE A N 1
ATOM 1418 C CA . PHE A 1 190 ? -2.179 2.543 13.653 1.00 98.31 190 PHE A CA 1
ATOM 1419 C C . PHE A 1 190 ? -2.682 3.093 14.981 1.00 98.31 190 PHE A C 1
ATOM 1421 O O . PHE A 1 190 ? -2.339 2.581 16.044 1.00 98.31 190 PHE A O 1
ATOM 1428 N N . VAL A 1 191 ? -3.572 4.079 14.894 1.00 97.75 191 VAL A N 1
ATOM 1429 C CA . VAL A 1 191 ? -4.335 4.602 16.031 1.00 97.75 191 VAL A CA 1
ATOM 1430 C C . VAL A 1 191 ? -5.813 4.535 15.678 1.00 97.75 191 VAL A C 1
ATOM 1432 O O . VAL A 1 191 ? -6.233 5.053 14.643 1.00 97.75 191 VAL A O 1
ATOM 1435 N N . VAL A 1 192 ? -6.600 3.890 16.532 1.00 97.44 192 VAL A N 1
ATOM 1436 C CA . VAL A 1 192 ? -8.056 3.805 16.416 1.00 97.44 192 VAL A CA 1
ATOM 1437 C C . VAL A 1 192 ? -8.668 4.420 17.652 1.00 97.44 192 VAL A C 1
ATOM 1439 O O . VAL A 1 192 ? -8.563 3.862 18.739 1.00 97.44 192 VAL A O 1
ATOM 1442 N N . GLU A 1 193 ? -9.314 5.564 17.490 1.00 96.38 193 GLU A N 1
ATOM 1443 C CA . GLU A 1 193 ? -9.835 6.345 18.605 1.00 96.38 193 GLU A CA 1
ATOM 1444 C C . GLU A 1 193 ? -11.323 6.624 18.448 1.00 96.38 193 GLU A C 1
ATOM 1446 O O . GLU A 1 193 ? -11.823 6.900 17.355 1.00 96.38 193 GLU A O 1
ATOM 1451 N N . ARG A 1 194 ? -12.055 6.527 19.555 1.00 95.88 194 ARG A N 1
ATOM 1452 C CA . ARG A 1 194 ? -13.477 6.834 19.597 1.00 95.88 194 ARG A CA 1
ATOM 1453 C C . ARG A 1 194 ? -13.652 8.332 19.399 1.00 95.88 194 ARG A C 1
ATOM 1455 O O . ARG A 1 194 ? -13.118 9.136 20.158 1.00 95.88 194 ARG A O 1
ATOM 1462 N N . LYS A 1 195 ? -14.449 8.711 18.409 1.00 92.69 195 LYS A N 1
ATOM 1463 C CA . LYS A 1 195 ? -14.815 10.103 18.187 1.00 92.69 195 LYS A CA 1
ATOM 1464 C C . LYS A 1 195 ? -15.744 10.542 19.315 1.00 92.69 195 LYS A C 1
ATOM 1466 O O . LYS A 1 195 ? -16.774 9.907 19.555 1.00 92.69 195 LYS A O 1
ATOM 1471 N N . GLU A 1 196 ? -15.396 11.620 20.013 1.00 77.94 196 GLU A N 1
ATOM 1472 C CA . GLU A 1 196 ? -16.321 12.223 20.969 1.00 77.94 196 GLU A CA 1
ATOM 1473 C C . GLU A 1 196 ? -17.594 12.652 20.227 1.00 77.94 196 GLU A C 1
ATOM 1475 O O . GLU A 1 196 ? -17.533 13.241 19.143 1.00 77.94 196 GLU A O 1
ATOM 1480 N N . ALA A 1 197 ? -18.759 12.325 20.793 1.00 58.00 197 ALA A N 1
ATOM 1481 C CA . ALA A 1 197 ? -20.027 12.823 20.284 1.00 58.00 197 ALA A CA 1
ATOM 1482 C C . ALA A 1 197 ? -19.998 14.352 20.399 1.00 58.00 197 ALA A C 1
ATOM 1484 O O . ALA A 1 197 ? -20.057 14.891 21.505 1.00 58.00 197 ALA A O 1
ATOM 1485 N N . GLY A 1 198 ? -19.825 15.034 19.266 1.00 48.06 198 GLY A N 1
ATOM 1486 C CA . GLY A 1 198 ? -19.750 16.488 19.219 1.00 48.06 198 GLY A CA 1
ATOM 1487 C C . GLY A 1 198 ? -20.945 17.119 19.932 1.00 48.06 198 GLY A C 1
ATOM 1488 O O . GLY A 1 198 ? -22.089 16.727 19.693 1.00 48.06 198 GLY A O 1
ATOM 1489 N N . ARG A 1 199 ? -20.649 18.067 20.826 1.00 32.06 199 ARG A N 1
ATOM 1490 C CA . ARG A 1 199 ? -21.607 19.077 21.289 1.00 32.06 199 ARG A CA 1
ATOM 1491 C C . ARG A 1 199 ? -21.982 20.018 20.154 1.00 32.06 199 ARG A C 1
ATOM 1493 O O . ARG A 1 199 ? -21.085 20.318 19.335 1.00 32.06 199 ARG A O 1
#

Sequence (199 aa):
MAFAILKGLDAPADVSSATLDADGPRAVEAVGCSVSGLAGDASRLEFDRLDAGLPLNLGLFGALQYRFIPVPDELNRYMLTIRNLPDGDYAVHADGRALGTWPARRLAEGVNLASATADGWEPGGPWEAAAWALAELTEARTKLFQSKLGLAHHLPGSPVLPAFDEQAAEINARLEALQHAIVAPRPFHFVVERKEAGR

Secondary structure (DSSP, 8-state):
-HHHHHHHTT--SEEEEEEEETTTTEEEEEESEEEEEEEEETTEEEEEEEESSPPP---TTHHHHTTTS-HHHHT-EEEEEEESPPSSEEEEEETTEEEEEEEHHHHHH-EE-TT--SSTTS--SHHHHHHHHHHHHHHHHHHHHHHHHHHHHH-TT-TTHHHHHHHHHHHHHHHHHHHHHHT---EEEEEEEEPP---

Foldseek 3Di:
DVLVVCVVVVAAQDQWEWEFEQPPTDTPDIGQWDKAPWDDHLAKTKIWIWGNGAFAAQPLCRCVVCVVPPSCGGHGAPKAAYPDRPFAKKWKDWLNFTQDIDTNVDSNVIDRSRQRHPDSVDRGHLSSVLNNLLNVLVVVLVVLVVVLVVCCVPPVPDPCNVVSVVVSVVVNVVSVVVNCVSPPTDIIMMMMHGDPPDD

Radius of gyration: 20.88 Å; chains: 1; bounding box: 46×36×64 Å

pLDDT: mean 92.94, std 7.49, range [32.06, 98.38]